Protein AF-A0A6J5V5Q6-F1 (afdb_monomer)

pLDDT: mean 74.63, std 15.84, range [33.72, 95.31]

Solvent-accessible surface area (backbone atoms only — not comparable to full-atom values): 14025 Å² total; per-residue (Å²): 112,72,66,61,57,50,51,58,43,42,53,49,34,50,51,42,29,50,57,41,68,40,70,63,36,76,76,57,73,47,40,68,51,32,48,52,40,23,55,52,34,53,53,49,46,51,46,50,56,52,58,70,71,52,92,85,62,57,67,67,65,49,50,58,49,51,53,54,47,40,55,53,41,50,56,49,41,56,52,51,49,53,51,51,51,54,52,53,50,49,53,52,51,63,72,60,71,69,91,75,80,89,88,51,76,84,39,61,92,64,23,72,64,57,37,39,53,52,50,44,52,53,45,47,51,52,41,52,52,51,51,57,51,54,63,51,29,52,80,65,69,52,61,79,75,68,97,70,74,98,71,88,75,84,77,75,66,72,76,78,74,80,68,75,73,76,56,93,85,64,75,83,76,77,95,48,65,68,60,39,51,55,53,51,52,51,54,54,57,60,70,71,48,90,84,60,100,63,84,88,80,85,85,85,83,77,69,88,88,73,47,60,68,58,51,55,36,53,46,66,68,35,69,74,51,60,68,71,77,112

Radius of gyration: 25.8 Å; Cα contacts (8 Å, |Δi|>4): 145; chains: 1; bounding box: 71×52×56 Å

Structure (mmCIF, N/CA/C/O backbone):
data_AF-A0A6J5V5Q6-F1
#
_entry.id   AF-A0A6J5V5Q6-F1
#
loop_
_atom_site.group_PDB
_atom_site.id
_atom_site.type_symbol
_atom_site.label_atom_id
_atom_site.label_alt_id
_atom_site.label_comp_id
_atom_site.label_asym_id
_atom_site.label_entity_id
_atom_site.label_seq_id
_atom_site.pdbx_PDB_ins_code
_atom_site.Cartn_x
_atom_site.Cartn_y
_atom_site.Cartn_z
_atom_site.occupancy
_atom_site.B_iso_or_equiv
_atom_site.auth_seq_id
_atom_site.auth_comp_id
_atom_site.auth_asym_id
_atom_site.auth_atom_id
_atom_site.pdbx_PDB_model_num
ATOM 1 N N . MET A 1 1 ? 6.807 5.840 -19.115 1.00 37.91 1 MET A N 1
ATOM 2 C CA . MET A 1 1 ? 5.595 6.362 -18.439 1.00 37.91 1 MET A CA 1
ATOM 3 C C . MET A 1 1 ? 4.941 5.310 -17.552 1.00 37.91 1 MET A C 1
ATOM 5 O O . MET A 1 1 ? 4.744 5.624 -16.390 1.00 37.91 1 MET A O 1
ATOM 9 N N . ALA A 1 2 ? 4.711 4.074 -18.021 1.00 44.38 2 ALA A N 1
ATOM 10 C CA . ALA A 1 2 ? 4.188 2.986 -17.175 1.00 44.38 2 ALA A CA 1
ATOM 11 C C . ALA A 1 2 ? 5.023 2.734 -15.897 1.00 44.38 2 ALA A C 1
ATOM 13 O O . ALA A 1 2 ? 4.462 2.596 -14.820 1.00 44.38 2 ALA A O 1
ATOM 14 N N . GLU A 1 3 ? 6.357 2.795 -15.997 1.00 49.28 3 GLU A N 1
ATOM 15 C CA . GLU A 1 3 ? 7.287 2.547 -14.877 1.00 49.28 3 GLU A CA 1
ATOM 16 C C . GLU A 1 3 ? 7.191 3.575 -13.725 1.00 49.28 3 GLU A C 1
ATOM 18 O O . GLU A 1 3 ? 7.461 3.256 -12.569 1.00 49.28 3 GLU A O 1
ATOM 23 N N . VAL A 1 4 ? 6.780 4.816 -14.021 1.00 50.22 4 VAL A N 1
ATOM 24 C CA . VAL A 1 4 ? 6.617 5.875 -13.005 1.00 50.22 4 VAL A CA 1
ATOM 25 C C . VAL A 1 4 ? 5.287 5.716 -12.270 1.00 50.22 4 VAL A C 1
ATOM 27 O O . VAL A 1 4 ? 5.237 5.908 -11.058 1.00 50.22 4 VAL A O 1
ATOM 30 N N . VAL A 1 5 ? 4.227 5.314 -12.982 1.00 56.38 5 VAL A N 1
ATOM 31 C CA . VAL A 1 5 ? 2.905 5.096 -12.375 1.00 56.38 5 VAL A CA 1
ATOM 32 C C . VAL A 1 5 ? 2.919 3.863 -11.470 1.00 56.38 5 VAL A C 1
ATOM 34 O O . VAL A 1 5 ? 2.367 3.898 -10.376 1.00 56.38 5 VAL A O 1
ATOM 37 N N . THR A 1 6 ? 3.641 2.805 -11.849 1.00 69.12 6 THR A N 1
ATOM 38 C CA . THR A 1 6 ? 3.786 1.615 -10.997 1.00 69.12 6 THR A CA 1
ATOM 39 C C . THR A 1 6 ? 4.503 1.908 -9.681 1.00 69.12 6 THR A C 1
ATOM 41 O O . THR A 1 6 ? 4.169 1.291 -8.677 1.00 69.12 6 THR A O 1
ATOM 44 N N . PHE A 1 7 ? 5.455 2.851 -9.653 1.00 74.44 7 PHE A N 1
ATOM 45 C CA . PHE A 1 7 ? 6.217 3.165 -8.439 1.00 74.44 7 PHE A CA 1
ATOM 46 C C . PHE A 1 7 ? 5.366 3.864 -7.369 1.00 74.44 7 PHE A C 1
ATOM 48 O O . PHE A 1 7 ? 5.417 3.477 -6.205 1.00 74.44 7 PHE A O 1
ATOM 55 N N . GLY A 1 8 ? 4.560 4.860 -7.759 1.00 78.62 8 GLY A N 1
ATOM 56 C CA . GLY A 1 8 ? 3.680 5.572 -6.822 1.00 78.62 8 GLY A CA 1
ATOM 57 C C . GLY A 1 8 ? 2.661 4.636 -6.172 1.00 78.62 8 GLY A C 1
ATOM 58 O O . GLY A 1 8 ? 2.562 4.575 -4.948 1.00 78.62 8 GLY A O 1
ATOM 59 N N . VAL A 1 9 ? 1.990 3.823 -6.992 1.00 83.31 9 VAL A N 1
ATOM 60 C CA . VAL A 1 9 ? 1.027 2.823 -6.511 1.00 83.31 9 VAL A CA 1
ATOM 61 C C . VAL A 1 9 ? 1.710 1.763 -5.647 1.00 83.31 9 VAL A C 1
ATOM 63 O O . VAL A 1 9 ? 1.164 1.372 -4.619 1.00 83.31 9 VAL A O 1
ATOM 66 N N . GLN A 1 10 ? 2.925 1.331 -6.002 1.00 84.62 10 GLN A N 1
ATOM 67 C CA . GLN A 1 10 ? 3.686 0.375 -5.198 1.00 84.62 10 GLN A CA 1
ATOM 68 C C . GLN A 1 10 ? 3.972 0.905 -3.784 1.00 84.62 10 GLN A C 1
ATOM 70 O O . GLN A 1 10 ? 3.832 0.155 -2.820 1.00 84.62 10 GLN A O 1
ATOM 75 N N . GLU A 1 11 ? 4.359 2.174 -3.635 1.00 86.06 11 GLU A N 1
ATOM 76 C CA . GLU A 1 11 ? 4.623 2.760 -2.314 1.00 86.06 11 GLU A CA 1
ATOM 77 C C . GLU A 1 11 ? 3.350 2.897 -1.468 1.00 86.06 11 GLU A C 1
ATOM 79 O O . GLU A 1 11 ? 3.372 2.570 -0.281 1.00 86.06 11 GLU A O 1
ATOM 84 N N . ILE A 1 12 ? 2.219 3.283 -2.071 1.00 86.62 12 ILE A N 1
ATOM 85 C CA . ILE A 1 12 ? 0.930 3.337 -1.359 1.00 86.62 12 ILE A CA 1
ATOM 86 C C . ILE A 1 12 ? 0.513 1.929 -0.916 1.00 86.62 12 ILE A C 1
ATOM 88 O O . ILE A 1 12 ? 0.191 1.720 0.251 1.00 86.62 12 ILE A O 1
ATOM 92 N N . VAL A 1 13 ? 0.593 0.933 -1.803 1.00 87.50 13 VAL A N 1
ATOM 93 C CA . VAL A 1 13 ? 0.268 -0.469 -1.485 1.00 87.50 13 VAL A CA 1
ATOM 94 C C . VAL A 1 13 ? 1.125 -0.992 -0.328 1.00 87.50 13 VAL A C 1
ATOM 96 O O . VAL A 1 13 ? 0.589 -1.613 0.591 1.00 87.50 13 VAL A O 1
ATOM 99 N N . LYS A 1 14 ? 2.433 -0.701 -0.318 1.00 87.88 14 LYS A N 1
ATOM 100 C CA . LYS A 1 14 ? 3.322 -1.051 0.803 1.00 87.88 14 LYS A CA 1
ATOM 101 C C . LYS A 1 14 ? 2.908 -0.369 2.101 1.00 87.88 14 LYS A C 1
ATOM 103 O O . LYS A 1 14 ? 2.825 -1.043 3.128 1.00 87.88 14 LYS A O 1
ATOM 108 N N . LYS A 1 15 ? 2.638 0.942 2.062 1.00 89.00 15 LYS A N 1
ATOM 109 C CA . LYS A 1 15 ? 2.195 1.721 3.228 1.00 89.00 15 LYS A CA 1
ATOM 110 C C . LYS A 1 15 ? 0.926 1.109 3.824 1.00 89.00 15 LYS A C 1
ATOM 112 O O . LYS A 1 15 ? 0.905 0.773 5.008 1.00 89.00 15 LYS A O 1
ATOM 117 N N . VAL A 1 16 ? -0.090 0.865 3.001 1.00 85.31 16 VAL A N 1
ATOM 118 C CA . VAL A 1 16 ? -1.361 0.262 3.431 1.00 85.31 16 VAL A CA 1
ATOM 119 C C . VAL A 1 16 ? -1.136 -1.150 3.986 1.00 85.31 16 VAL A C 1
ATOM 121 O O . VAL A 1 16 ? -1.661 -1.486 5.047 1.00 85.31 16 VAL A O 1
ATOM 124 N N . ALA A 1 17 ? -0.302 -1.969 3.338 1.00 85.75 17 ALA A N 1
ATOM 125 C CA . ALA A 1 17 ? 0.034 -3.306 3.830 1.00 85.75 17 ALA A CA 1
ATOM 126 C C . ALA A 1 17 ? 0.757 -3.274 5.191 1.00 85.75 17 ALA A C 1
ATOM 128 O O . ALA A 1 17 ? 0.516 -4.145 6.032 1.00 85.75 17 ALA A O 1
ATOM 129 N N . SER A 1 18 ? 1.620 -2.278 5.429 1.00 85.06 18 SER A N 1
ATOM 130 C CA . SER A 1 18 ? 2.253 -2.075 6.737 1.00 85.06 18 SER A CA 1
ATOM 131 C C . SER A 1 18 ? 1.263 -1.600 7.798 1.00 85.06 18 SER A C 1
ATOM 133 O O . SER A 1 18 ? 1.242 -2.169 8.886 1.00 85.06 18 SER A O 1
ATOM 135 N N . LEU A 1 19 ? 0.373 -0.658 7.480 1.00 80.50 19 LEU A N 1
ATOM 136 C CA . LEU A 1 19 ? -0.642 -0.169 8.419 1.00 80.50 19 LEU A CA 1
ATOM 137 C C . LEU A 1 19 ? -1.632 -1.274 8.808 1.00 80.50 19 LEU A C 1
ATOM 139 O O . LEU A 1 19 ? -2.000 -1.412 9.974 1.00 80.50 19 LEU A O 1
ATOM 143 N N . ALA A 1 20 ? -1.990 -2.146 7.861 1.00 76.12 20 ALA A N 1
ATOM 144 C CA . ALA A 1 20 ? -2.806 -3.326 8.136 1.00 76.12 20 ALA A CA 1
ATOM 145 C C . ALA A 1 20 ? -2.129 -4.334 9.092 1.00 76.12 20 ALA A C 1
ATOM 147 O O . ALA A 1 20 ? -2.803 -5.212 9.632 1.00 76.12 20 ALA A O 1
ATOM 148 N N . SER A 1 21 ? -0.812 -4.220 9.314 1.00 67.50 21 SER A N 1
ATOM 149 C CA . SER A 1 21 ? -0.044 -5.063 10.239 1.00 67.50 21 SER A CA 1
ATOM 150 C C . SER A 1 21 ? 0.138 -4.504 11.649 1.00 67.50 21 SER A C 1
ATOM 152 O O . SER A 1 21 ? 0.569 -5.246 12.532 1.00 67.50 21 SER A O 1
ATOM 154 N N . GLU A 1 22 ? -0.175 -3.227 11.866 1.00 67.25 22 GLU A N 1
ATOM 155 C CA . GLU A 1 22 ? 0.016 -2.549 13.150 1.00 67.25 22 GLU A CA 1
ATOM 156 C C . GLU A 1 22 ? -1.060 -2.921 14.194 1.00 67.25 22 GLU A C 1
ATOM 158 O O . GLU A 1 22 ? -1.984 -3.706 13.950 1.00 67.25 22 GLU A O 1
ATOM 163 N N . GLU A 1 23 ? -0.954 -2.328 15.391 1.00 58.59 23 GLU A N 1
ATOM 164 C CA . GLU A 1 23 ? -1.823 -2.543 16.562 1.00 58.59 23 GLU A CA 1
ATOM 165 C C . GLU A 1 23 ? -3.335 -2.407 16.281 1.00 58.59 23 GLU A C 1
ATOM 167 O O . GLU A 1 23 ? -4.155 -2.889 17.070 1.00 58.59 23 GLU A O 1
ATOM 172 N N . ILE A 1 24 ? -3.724 -1.819 15.142 1.00 64.62 24 ILE A N 1
ATOM 173 C CA . ILE A 1 24 ? -5.114 -1.706 14.676 1.00 64.62 24 ILE A CA 1
ATOM 174 C C . ILE A 1 24 ? -5.812 -3.078 14.688 1.00 64.62 24 ILE A C 1
ATOM 176 O O . ILE A 1 24 ? -6.942 -3.196 15.169 1.00 64.62 24 ILE A O 1
ATOM 180 N N . SER A 1 25 ? -5.126 -4.136 14.248 1.00 62.19 25 SER A N 1
ATOM 181 C CA . SER A 1 25 ? -5.668 -5.501 14.237 1.00 62.19 25 SER A CA 1
ATOM 182 C C . SER A 1 25 ? -6.084 -5.985 15.634 1.00 62.19 25 SER A C 1
ATOM 184 O O . SER A 1 25 ? -7.184 -6.514 15.823 1.00 62.19 25 SER A O 1
ATOM 186 N N . LEU A 1 26 ? -5.225 -5.755 16.630 1.00 62.47 26 LEU A N 1
ATOM 187 C CA . LEU A 1 26 ? -5.421 -6.232 18.001 1.00 62.47 26 LEU A CA 1
ATOM 188 C C . LEU A 1 26 ? -6.507 -5.440 18.730 1.00 62.47 26 LEU A C 1
ATOM 190 O O . LEU A 1 26 ? -7.284 -5.996 19.506 1.00 62.47 26 LEU A O 1
ATOM 194 N N . VAL A 1 27 ? -6.587 -4.135 18.469 1.00 65.62 27 VAL A N 1
ATOM 195 C CA . VAL A 1 27 ? -7.514 -3.252 19.178 1.00 65.62 27 VAL A CA 1
ATOM 196 C C . VAL A 1 27 ? -8.950 -3.453 18.702 1.00 65.62 27 VAL A C 1
ATOM 198 O O . VAL A 1 27 ? -9.872 -3.342 19.517 1.00 65.62 27 VAL A O 1
ATOM 201 N N . TRP A 1 28 ? -9.174 -3.767 17.421 1.00 71.50 28 TRP A N 1
ATOM 202 C CA . TRP A 1 28 ? -10.491 -3.611 16.794 1.00 71.50 28 TRP A CA 1
ATOM 203 C C . TRP A 1 28 ? -11.242 -4.911 16.446 1.00 71.50 28 TRP A C 1
ATOM 205 O O . TRP A 1 28 ? -12.470 -4.867 16.339 1.00 71.50 28 TRP A O 1
ATOM 215 N N . GLY A 1 29 ? -10.586 -6.076 16.456 1.00 75.50 29 GLY A N 1
ATOM 216 C CA . GLY A 1 29 ? -11.263 -7.387 16.445 1.00 75.50 29 GLY A CA 1
ATOM 217 C C . GLY A 1 29 ? -11.729 -7.895 15.073 1.00 75.50 29 GLY A C 1
ATOM 218 O O . GLY A 1 29 ? -12.451 -8.883 15.017 1.00 75.50 29 GLY A O 1
ATOM 219 N N . PHE A 1 30 ? -11.298 -7.253 13.987 1.00 79.25 30 PHE A N 1
ATOM 220 C CA . PHE A 1 30 ? -11.455 -7.701 12.591 1.00 79.25 30 PHE A CA 1
ATOM 221 C C . PHE A 1 30 ? -10.090 -8.091 11.989 1.00 79.25 30 PHE A C 1
ATOM 223 O O . PHE A 1 30 ? -9.718 -7.747 10.868 1.00 79.25 30 PHE A O 1
ATOM 230 N N . GLN A 1 31 ? -9.282 -8.787 12.795 1.00 82.50 31 GLN A N 1
ATOM 231 C CA . GLN A 1 31 ? -7.927 -9.207 12.427 1.00 82.50 31 GLN A CA 1
ATOM 232 C C . GLN A 1 31 ? -7.910 -10.081 11.166 1.00 82.50 31 GLN A C 1
ATOM 234 O O . GLN A 1 31 ? -6.971 -9.995 10.375 1.00 82.50 31 GLN A O 1
ATOM 239 N N . GLY A 1 32 ? -8.939 -10.911 10.964 1.00 84.00 32 GLY A N 1
ATOM 240 C CA . GLY A 1 32 ? -9.047 -11.763 9.780 1.00 84.00 32 GLY A CA 1
ATOM 241 C C . GLY A 1 32 ? -9.131 -10.942 8.495 1.00 84.00 32 GLY A C 1
ATOM 242 O O . GLY A 1 32 ? -8.423 -11.221 7.531 1.00 84.00 32 GLY A O 1
ATOM 243 N N . GLU A 1 33 ? -9.948 -9.892 8.497 1.00 87.19 33 GLU A N 1
ATOM 244 C CA . GLU A 1 33 ? -10.151 -8.987 7.368 1.00 87.19 33 GLU A CA 1
ATOM 245 C C . GLU A 1 33 ? -8.889 -8.166 7.072 1.00 87.19 33 GLU A C 1
ATOM 247 O O . GLU A 1 33 ? -8.508 -8.036 5.909 1.00 87.19 33 GLU A O 1
ATOM 252 N N . LEU A 1 34 ? -8.194 -7.674 8.104 1.00 86.50 34 LEU A N 1
ATOM 253 C CA . LEU A 1 34 ? -6.921 -6.958 7.934 1.00 86.50 34 LEU A CA 1
ATOM 254 C C . LEU A 1 34 ? -5.790 -7.863 7.442 1.00 86.50 34 LEU A C 1
ATOM 256 O O . LEU A 1 34 ? -4.987 -7.450 6.608 1.00 86.50 34 LEU A O 1
ATOM 260 N N . THR A 1 35 ? -5.744 -9.110 7.913 1.00 87.69 35 THR A N 1
ATOM 261 C CA . THR A 1 35 ? -4.751 -10.091 7.449 1.00 87.69 35 THR A CA 1
ATOM 262 C C . THR A 1 35 ? -4.968 -10.404 5.971 1.00 87.69 35 THR A C 1
ATOM 264 O O . THR A 1 35 ? -4.021 -10.340 5.191 1.00 87.69 35 THR A O 1
ATOM 267 N N . LYS A 1 36 ? -6.222 -10.637 5.557 1.00 89.56 36 LYS A N 1
ATOM 268 C CA . LYS A 1 36 ? -6.579 -10.826 4.140 1.00 89.56 36 LYS A CA 1
ATOM 269 C C . LYS A 1 36 ? -6.205 -9.621 3.280 1.00 89.56 36 LYS A C 1
ATOM 271 O O . LYS A 1 36 ? -5.678 -9.808 2.182 1.00 89.56 36 LYS A O 1
ATOM 276 N N . LEU A 1 37 ? -6.440 -8.408 3.787 1.00 90.06 37 LEU A N 1
ATOM 277 C CA . LEU A 1 37 ? -6.085 -7.171 3.092 1.00 90.06 37 LEU A CA 1
ATOM 278 C C . LEU A 1 37 ? -4.579 -7.097 2.878 1.00 90.06 37 LEU A C 1
ATOM 280 O O . LEU A 1 37 ? -4.120 -6.911 1.753 1.00 90.06 37 LEU A O 1
ATOM 284 N N . ARG A 1 38 ? -3.807 -7.322 3.943 1.00 88.62 38 ARG A N 1
ATOM 285 C CA . ARG A 1 38 ? -2.347 -7.337 3.889 1.00 88.62 38 ARG A CA 1
ATOM 286 C C . ARG A 1 38 ? -1.820 -8.366 2.893 1.00 88.62 38 ARG A C 1
ATOM 288 O O . ARG A 1 38 ? -1.004 -8.019 2.046 1.00 88.62 38 ARG A O 1
ATOM 295 N N . GLU A 1 39 ? -2.259 -9.617 2.995 1.00 88.62 39 GLU A N 1
ATOM 296 C CA . GLU A 1 39 ? -1.807 -10.697 2.108 1.00 88.62 39 GLU A CA 1
ATOM 297 C C . GLU A 1 39 ? -2.124 -10.389 0.644 1.00 88.62 39 GLU A C 1
ATOM 299 O O . GLU A 1 39 ? -1.276 -10.567 -0.232 1.00 88.62 39 GLU A O 1
ATOM 304 N N . SER A 1 40 ? -3.321 -9.862 0.386 1.00 88.38 40 SER A N 1
ATOM 305 C CA . SER A 1 40 ? -3.743 -9.475 -0.957 1.00 88.38 40 SER A CA 1
ATOM 306 C C . SER A 1 40 ? -2.916 -8.309 -1.497 1.00 88.38 40 SER A C 1
ATOM 308 O O . SER A 1 40 ? -2.511 -8.352 -2.652 1.00 88.38 40 SER A O 1
ATOM 310 N N . LEU A 1 41 ? -2.609 -7.297 -0.681 1.00 89.38 41 LEU A N 1
ATOM 311 C CA . LEU A 1 41 ? -1.777 -6.159 -1.085 1.00 89.38 41 LEU A CA 1
ATOM 312 C C . LEU A 1 41 ? -0.323 -6.567 -1.350 1.00 89.38 41 LEU A C 1
ATOM 314 O O . LEU A 1 41 ? 0.256 -6.113 -2.333 1.00 89.38 41 LEU A O 1
ATOM 318 N N . LEU A 1 42 ? 0.251 -7.460 -0.537 1.00 86.56 42 LEU A N 1
ATOM 319 C CA . LEU A 1 42 ? 1.594 -8.010 -0.769 1.00 86.56 42 LEU A CA 1
ATOM 320 C C . LEU A 1 42 ? 1.665 -8.799 -2.079 1.00 86.56 42 LEU A C 1
ATOM 322 O O . LEU A 1 42 ? 2.618 -8.664 -2.846 1.00 86.56 42 LEU A O 1
ATOM 326 N N . LEU A 1 43 ? 0.634 -9.598 -2.358 1.00 85.75 43 LEU A N 1
ATOM 327 C CA . LEU A 1 43 ? 0.500 -10.299 -3.629 1.00 85.75 43 LEU A CA 1
ATOM 328 C C . LEU A 1 43 ? 0.475 -9.311 -4.805 1.00 85.75 43 LEU A C 1
ATOM 330 O O . LEU A 1 43 ? 1.172 -9.499 -5.802 1.00 85.75 43 LEU A O 1
ATOM 334 N N . THR A 1 44 ? -0.305 -8.244 -4.680 1.00 85.81 44 THR A N 1
ATOM 335 C CA . THR A 1 44 ? -0.422 -7.219 -5.713 1.00 85.81 44 THR A CA 1
ATOM 336 C C . THR A 1 44 ? 0.874 -6.417 -5.891 1.00 85.81 44 THR A C 1
ATOM 338 O O . THR A 1 44 ? 1.236 -6.080 -7.019 1.00 85.81 44 THR A O 1
ATOM 341 N N . GLU A 1 45 ? 1.624 -6.158 -4.815 1.00 85.06 45 GLU A N 1
ATOM 342 C CA . GLU A 1 45 ? 2.953 -5.538 -4.885 1.00 85.06 45 GLU A CA 1
ATOM 343 C C . GLU A 1 45 ? 3.928 -6.392 -5.711 1.00 85.06 45 GLU A C 1
ATOM 345 O O . GLU A 1 45 ? 4.658 -5.867 -6.557 1.00 85.06 45 GLU A O 1
ATOM 350 N N . ALA A 1 46 ? 3.915 -7.714 -5.510 1.00 82.19 46 ALA A N 1
ATOM 351 C CA . ALA A 1 46 ? 4.720 -8.638 -6.304 1.00 82.19 46 ALA A CA 1
ATOM 352 C C . ALA A 1 46 ? 4.318 -8.597 -7.790 1.00 82.19 46 ALA A C 1
ATOM 354 O O . ALA A 1 46 ? 5.182 -8.467 -8.656 1.00 82.19 46 ALA A O 1
ATOM 355 N N . MET A 1 47 ? 3.012 -8.588 -8.087 1.00 80.94 47 MET A N 1
ATOM 356 C CA . MET A 1 47 ? 2.506 -8.450 -9.461 1.00 80.94 47 MET A CA 1
ATOM 357 C C . MET A 1 47 ? 2.947 -7.138 -10.127 1.00 80.94 47 MET A C 1
ATOM 359 O O . MET A 1 47 ? 3.314 -7.145 -11.301 1.00 80.94 47 MET A O 1
ATOM 363 N N . LEU A 1 48 ? 2.936 -6.014 -9.399 1.00 80.94 48 LEU A N 1
ATOM 364 C CA . LEU A 1 48 ? 3.428 -4.723 -9.899 1.00 80.94 48 LEU A CA 1
ATOM 365 C C . LEU A 1 48 ? 4.921 -4.776 -10.241 1.00 80.94 48 LEU A C 1
ATOM 367 O O . LEU A 1 48 ? 5.342 -4.237 -11.267 1.00 80.94 48 LEU A O 1
ATOM 371 N N . ARG A 1 49 ? 5.722 -5.434 -9.395 1.00 76.81 49 ARG A N 1
ATOM 372 C CA . ARG A 1 49 ? 7.165 -5.587 -9.612 1.00 76.81 49 ARG A CA 1
ATOM 373 C C . ARG A 1 49 ? 7.454 -6.406 -10.871 1.00 76.81 49 ARG A C 1
ATOM 375 O O . ARG A 1 49 ? 8.282 -5.986 -11.679 1.00 76.81 49 ARG A O 1
ATOM 382 N N . ASP A 1 50 ? 6.734 -7.506 -11.067 1.00 73.50 50 ASP A N 1
ATOM 383 C CA . ASP A 1 50 ? 6.861 -8.358 -12.255 1.00 73.50 50 ASP A CA 1
ATOM 384 C C . ASP A 1 50 ? 6.393 -7.630 -13.529 1.00 73.50 50 ASP A C 1
ATOM 386 O O . ASP A 1 50 ? 7.032 -7.719 -14.583 1.00 73.50 50 ASP A O 1
ATOM 390 N N . ALA A 1 51 ? 5.315 -6.842 -13.430 1.00 71.94 51 ALA A N 1
ATOM 391 C CA . ALA A 1 51 ? 4.795 -6.027 -14.528 1.00 71.94 51 ALA A CA 1
ATOM 392 C C . ALA A 1 51 ? 5.808 -4.987 -15.023 1.00 71.94 51 ALA A C 1
ATOM 394 O O . ALA A 1 51 ? 5.952 -4.795 -16.230 1.00 71.94 51 ALA A O 1
ATOM 395 N N . GLY A 1 52 ? 6.521 -4.328 -14.103 1.00 65.06 52 GLY A N 1
ATOM 396 C CA . GLY A 1 52 ? 7.531 -3.320 -14.433 1.00 65.06 52 GLY A CA 1
ATOM 397 C C . GLY A 1 52 ? 8.776 -3.886 -15.128 1.00 65.06 52 GLY A C 1
ATOM 398 O O . GLY A 1 52 ? 9.501 -3.137 -15.778 1.00 65.06 52 GLY A O 1
ATOM 399 N N . GLN A 1 53 ? 9.025 -5.195 -15.019 1.00 62.00 53 GLN A N 1
ATOM 400 C CA . GLN A 1 53 ? 10.207 -5.864 -15.582 1.00 62.00 53 GLN A CA 1
ATOM 401 C C . GLN A 1 53 ? 9.936 -6.593 -16.909 1.00 62.00 53 GLN A C 1
ATOM 403 O O . GLN A 1 53 ? 10.876 -6.923 -17.638 1.00 62.00 53 GLN A O 1
ATOM 408 N N . SER A 1 54 ? 8.671 -6.853 -17.245 1.00 57.50 54 SER A N 1
ATOM 409 C CA . SER A 1 54 ? 8.305 -7.630 -18.431 1.00 57.50 54 SER A CA 1
ATOM 410 C C . SER A 1 54 ? 8.205 -6.776 -19.701 1.00 57.50 54 SER A C 1
ATOM 412 O O . SER A 1 54 ? 7.563 -5.729 -19.732 1.00 57.50 54 SER A O 1
ATOM 414 N N . LYS A 1 55 ? 8.809 -7.265 -20.795 1.00 54.22 55 LYS A N 1
ATOM 415 C CA . LYS A 1 55 ? 8.742 -6.656 -22.140 1.00 54.22 55 LYS A CA 1
ATOM 416 C C . LYS A 1 55 ? 7.506 -7.084 -22.952 1.00 54.22 55 LYS A C 1
ATOM 418 O O . LYS A 1 55 ? 7.301 -6.561 -24.042 1.00 54.22 55 LYS A O 1
ATOM 423 N N . GLU A 1 56 ? 6.706 -8.028 -22.446 1.00 51.16 56 GLU A N 1
ATOM 424 C CA . GLU A 1 56 ? 5.584 -8.678 -23.159 1.00 51.16 56 GLU A CA 1
ATOM 425 C C . GLU A 1 56 ? 4.189 -8.185 -22.733 1.00 51.16 56 GLU A C 1
ATOM 427 O O . GLU A 1 56 ? 3.161 -8.710 -23.162 1.00 51.16 56 GLU A O 1
ATOM 432 N N . VAL A 1 57 ? 4.122 -7.164 -21.884 1.00 58.00 57 VAL A N 1
ATOM 433 C CA . VAL A 1 57 ? 2.871 -6.710 -21.275 1.00 58.00 57 VAL A CA 1
ATOM 434 C C . VAL A 1 57 ? 2.126 -5.730 -22.185 1.00 58.00 57 VAL A C 1
ATOM 436 O O . VAL A 1 57 ? 2.709 -4.791 -22.722 1.00 58.00 57 VAL A O 1
ATOM 439 N N . ARG A 1 58 ? 0.802 -5.909 -22.320 1.00 63.31 58 ARG A N 1
ATOM 440 C CA . ARG A 1 58 ? -0.087 -4.941 -22.986 1.00 63.31 58 ARG A CA 1
ATOM 441 C C . ARG A 1 58 ? -0.138 -3.639 -22.168 1.00 63.31 58 ARG A C 1
ATOM 443 O O . ARG A 1 58 ? -0.769 -3.639 -21.107 1.00 63.31 58 ARG A O 1
ATOM 450 N N . PRO A 1 59 ? 0.457 -2.529 -22.642 1.00 70.56 59 PRO A N 1
ATOM 451 C CA . PRO A 1 59 ? 0.680 -1.344 -21.812 1.00 70.56 59 PRO A CA 1
ATOM 452 C C . PRO A 1 59 ? -0.628 -0.686 -21.354 1.00 70.56 59 PRO A C 1
ATOM 454 O O . PRO A 1 59 ? -0.733 -0.248 -20.214 1.00 70.56 59 PRO A O 1
ATOM 457 N N . GLU A 1 60 ? -1.656 -0.677 -22.203 1.00 78.00 60 GLU A N 1
ATOM 458 C CA . GLU A 1 60 ? -2.949 -0.047 -21.901 1.00 78.00 60 GLU A CA 1
ATOM 459 C C . GLU A 1 60 ? -3.768 -0.834 -20.868 1.00 78.00 60 GLU A C 1
ATOM 461 O O . GLU A 1 60 ? -4.331 -0.256 -19.940 1.00 78.00 60 GLU A O 1
ATOM 466 N N . ALA A 1 61 ? -3.808 -2.164 -20.989 1.00 79.69 61 ALA A N 1
ATOM 467 C CA . ALA A 1 61 ? -4.554 -3.020 -20.068 1.00 79.69 61 ALA A CA 1
ATOM 468 C C . ALA A 1 61 ? -3.949 -2.995 -18.657 1.00 79.69 61 ALA A C 1
ATOM 470 O O . ALA A 1 61 ? -4.685 -2.970 -17.669 1.00 79.69 61 ALA A O 1
ATOM 471 N N . VAL A 1 62 ? -2.616 -2.947 -18.569 1.00 79.88 62 VAL A N 1
ATOM 472 C CA . VAL A 1 62 ? -1.918 -2.803 -17.290 1.00 79.88 62 VAL A CA 1
ATOM 473 C C . VAL A 1 62 ? -2.075 -1.409 -16.718 1.00 79.88 62 VAL A C 1
ATOM 475 O O . VAL A 1 62 ? -2.337 -1.305 -15.528 1.00 79.88 62 VAL A O 1
ATOM 478 N N . GLN A 1 63 ? -2.048 -0.352 -17.529 1.00 82.12 63 GLN A N 1
ATOM 479 C CA . GLN A 1 63 ? -2.334 0.993 -17.030 1.00 82.12 63 GLN A CA 1
ATOM 480 C C . GLN A 1 63 ? -3.728 1.079 -16.385 1.00 82.12 63 GLN A C 1
ATOM 482 O O . GLN A 1 63 ? -3.866 1.599 -15.283 1.00 82.12 63 GLN A O 1
ATOM 487 N N . ILE A 1 64 ? -4.759 0.514 -17.024 1.00 86.19 64 ILE A N 1
ATOM 488 C CA . ILE A 1 64 ? -6.122 0.476 -16.463 1.00 86.19 64 ILE A CA 1
ATOM 489 C C . ILE A 1 64 ? -6.165 -0.326 -15.158 1.00 86.19 64 ILE A C 1
ATOM 491 O O . ILE A 1 64 ? -6.894 0.030 -14.233 1.00 86.19 64 ILE A O 1
ATOM 495 N N . TRP A 1 65 ? -5.420 -1.428 -15.089 1.00 88.62 65 TRP A N 1
ATOM 496 C CA . TRP A 1 65 ? -5.355 -2.258 -13.892 1.00 88.62 65 TRP A CA 1
ATOM 497 C C . TRP A 1 65 ? -4.647 -1.540 -12.736 1.00 88.62 65 TRP A C 1
ATOM 499 O O . TRP A 1 65 ? -5.171 -1.537 -11.626 1.00 88.62 65 TRP A O 1
ATOM 509 N N . VAL A 1 66 ? -3.521 -0.873 -13.010 1.00 87.50 66 VAL A N 1
ATOM 510 C CA . VAL A 1 66 ? -2.755 -0.091 -12.027 1.00 87.50 66 VAL A CA 1
ATOM 511 C C . VAL A 1 66 ? -3.575 1.089 -11.509 1.00 87.50 66 VAL A C 1
ATOM 513 O O . VAL A 1 66 ? -3.622 1.286 -10.303 1.00 87.50 66 VAL A O 1
ATOM 516 N N . ASN A 1 67 ? -4.294 1.810 -12.374 1.00 89.06 67 ASN A N 1
ATOM 517 C CA . ASN A 1 67 ? -5.161 2.909 -11.933 1.00 89.06 67 ASN A CA 1
ATOM 518 C C . ASN A 1 67 ? -6.278 2.410 -10.996 1.00 89.06 67 ASN A C 1
ATOM 520 O O . ASN A 1 67 ? -6.560 3.020 -9.976 1.00 89.06 67 ASN A O 1
ATOM 524 N N . LYS A 1 68 ? -6.891 1.256 -11.295 1.00 91.81 68 LYS A N 1
ATOM 525 C CA . LYS A 1 68 ? -7.901 0.663 -10.397 1.00 91.81 68 LYS A CA 1
ATOM 526 C C . LYS A 1 68 ? -7.310 0.200 -9.074 1.00 91.81 68 LYS A C 1
ATOM 528 O O . LYS A 1 68 ? -8.004 0.204 -8.064 1.00 91.81 68 LYS A O 1
ATOM 533 N N . LEU A 1 69 ? -6.064 -0.261 -9.091 1.00 92.75 69 LEU A N 1
ATOM 534 C CA . LEU A 1 69 ? -5.356 -0.602 -7.869 1.00 92.75 69 LEU A CA 1
ATOM 535 C C . LEU A 1 69 ? -5.086 0.646 -7.027 1.00 92.75 69 LEU A C 1
ATOM 537 O O . LEU A 1 69 ? -5.258 0.589 -5.817 1.00 92.75 69 LEU A O 1
ATOM 541 N N . GLU A 1 70 ? -4.683 1.746 -7.661 1.00 90.44 70 GLU A N 1
ATOM 542 C CA . GLU A 1 70 ? -4.474 3.042 -7.012 1.00 90.44 70 GLU A CA 1
ATOM 543 C C . GLU A 1 70 ? -5.743 3.508 -6.290 1.00 90.44 70 GLU A C 1
ATOM 545 O O . GLU A 1 70 ? -5.681 3.814 -5.101 1.00 90.44 70 GLU A O 1
ATOM 550 N N . ASP A 1 71 ? -6.900 3.439 -6.957 1.00 94.00 71 ASP A N 1
ATOM 551 C CA . ASP A 1 71 ? -8.199 3.776 -6.359 1.00 94.00 71 ASP A CA 1
ATOM 552 C C . ASP A 1 71 ? -8.486 2.936 -5.097 1.00 94.00 71 ASP A C 1
ATOM 554 O O . ASP A 1 71 ? -8.843 3.473 -4.048 1.00 94.00 71 ASP A O 1
ATOM 558 N N . ILE A 1 72 ? -8.287 1.612 -5.172 1.00 94.62 72 ILE A N 1
ATOM 559 C CA . ILE A 1 72 ? -8.506 0.692 -4.039 1.00 94.62 72 ILE A CA 1
ATOM 560 C C . ILE A 1 72 ? -7.509 0.962 -2.905 1.00 94.62 72 ILE A C 1
ATOM 562 O O . ILE A 1 72 ? -7.867 0.888 -1.730 1.00 94.62 72 ILE A O 1
ATOM 566 N N . ALA A 1 73 ? -6.251 1.247 -3.241 1.00 92.12 73 ALA A N 1
ATOM 567 C CA . ALA A 1 73 ? -5.208 1.515 -2.262 1.00 92.12 73 ALA A CA 1
ATOM 568 C C . ALA A 1 73 ? -5.475 2.828 -1.511 1.00 92.12 73 ALA A C 1
ATOM 570 O O . ALA A 1 73 ? -5.301 2.864 -0.296 1.00 92.12 73 ALA A O 1
ATOM 571 N N . HIS A 1 74 ? -5.962 3.865 -2.198 1.00 92.94 74 HIS A N 1
ATOM 572 C CA . HIS A 1 74 ? -6.402 5.105 -1.558 1.00 92.94 74 HIS A CA 1
ATOM 573 C C . HIS A 1 74 ? -7.610 4.897 -0.644 1.00 92.94 74 HIS A C 1
ATOM 575 O O . HIS A 1 74 ? -7.588 5.364 0.491 1.00 92.94 74 HIS A O 1
ATOM 581 N N . GLU A 1 75 ? -8.623 4.141 -1.079 1.00 94.81 75 GLU A N 1
ATOM 582 C CA . GLU A 1 75 ? -9.766 3.813 -0.215 1.00 94.81 75 GLU A CA 1
ATOM 583 C C . GLU A 1 75 ? -9.319 3.058 1.049 1.00 94.81 75 GLU A C 1
ATOM 585 O O . GLU A 1 75 ? -9.816 3.310 2.148 1.00 94.81 75 GLU A O 1
ATOM 590 N N . ALA A 1 76 ? -8.349 2.152 0.915 1.00 93.00 76 ALA A N 1
ATOM 591 C CA . ALA A 1 76 ? -7.778 1.445 2.051 1.00 93.00 76 ALA A CA 1
ATOM 592 C C . ALA A 1 76 ? -6.977 2.365 2.985 1.00 93.00 76 ALA A C 1
ATOM 594 O O . ALA A 1 76 ? -7.115 2.235 4.202 1.00 93.00 76 ALA A O 1
ATOM 595 N N . ASP A 1 77 ? -6.186 3.295 2.443 1.00 90.31 77 ASP A N 1
ATOM 596 C CA . ASP A 1 77 ? -5.446 4.300 3.218 1.00 90.31 77 ASP A CA 1
ATOM 597 C C . ASP A 1 77 ? -6.411 5.165 4.045 1.00 90.31 77 ASP A C 1
ATOM 599 O O . ASP A 1 77 ? -6.265 5.249 5.262 1.00 90.31 77 ASP A O 1
ATOM 603 N N . ASP A 1 78 ? -7.483 5.672 3.424 1.00 92.19 78 ASP A N 1
ATOM 604 C CA . ASP A 1 78 ? -8.520 6.471 4.092 1.00 92.19 78 ASP A CA 1
ATOM 605 C C . ASP A 1 78 ? -9.193 5.709 5.252 1.00 92.19 78 ASP A C 1
ATOM 607 O O . ASP A 1 78 ? -9.471 6.265 6.320 1.00 92.19 78 ASP A O 1
ATOM 611 N N . VAL A 1 79 ? -9.477 4.414 5.063 1.00 91.69 79 VAL A N 1
ATOM 612 C CA . VAL A 1 79 ? -10.105 3.571 6.095 1.00 91.69 79 VAL A CA 1
ATOM 613 C C . VAL A 1 79 ? -9.149 3.268 7.247 1.00 91.69 79 VAL A C 1
ATOM 615 O O . VAL A 1 79 ? -9.573 3.252 8.409 1.00 91.69 79 VAL A O 1
ATOM 618 N N . LEU A 1 80 ? -7.870 3.030 6.953 1.00 89.00 80 LEU A N 1
ATOM 619 C CA . LEU A 1 80 ? -6.850 2.807 7.976 1.00 89.00 80 LEU A CA 1
ATOM 620 C C . LEU A 1 80 ? -6.557 4.095 8.756 1.00 89.00 80 LEU A C 1
ATOM 622 O O . LEU A 1 80 ? -6.431 4.031 9.981 1.00 89.00 80 LEU A O 1
ATOM 626 N N . ASP A 1 81 ? -6.577 5.254 8.100 1.00 89.19 81 ASP A N 1
ATOM 627 C CA . ASP A 1 81 ? -6.482 6.564 8.748 1.00 89.19 81 ASP A CA 1
ATOM 628 C C . ASP A 1 81 ? -7.688 6.835 9.667 1.00 89.19 81 ASP A C 1
ATOM 630 O O . ASP A 1 81 ? -7.505 7.292 10.799 1.00 89.19 81 ASP A O 1
ATOM 634 N N . GLU A 1 82 ? -8.919 6.481 9.262 1.00 89.50 82 GLU A N 1
ATOM 635 C CA . GLU A 1 82 ? -10.111 6.567 10.133 1.00 89.50 82 GLU A CA 1
ATOM 636 C C . GLU A 1 82 ? -9.943 5.685 11.389 1.00 89.50 82 GLU A C 1
ATOM 638 O O . GLU A 1 82 ? -10.277 6.102 12.505 1.00 89.50 82 GLU A O 1
ATO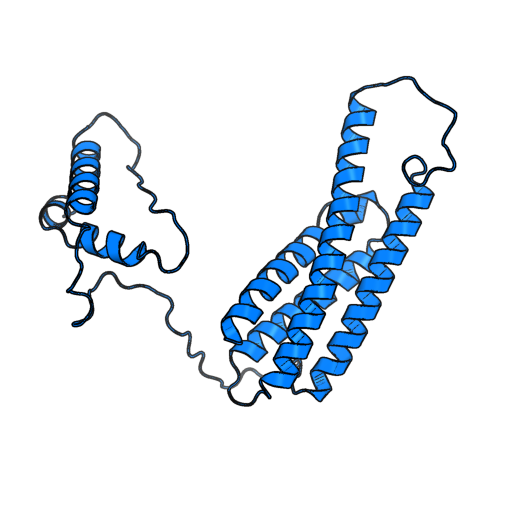M 643 N N . CYS A 1 83 ? -9.369 4.485 11.236 1.00 86.19 83 CYS A N 1
ATOM 644 C CA . CYS A 1 83 ? -9.052 3.597 12.358 1.00 86.19 83 CYS A CA 1
ATOM 645 C C . CYS A 1 83 ? -7.971 4.183 13.280 1.00 86.19 83 CYS A C 1
ATOM 647 O O . CYS A 1 83 ? -8.122 4.142 14.507 1.00 86.19 83 CYS A O 1
ATOM 649 N N . GLY A 1 84 ? -6.896 4.729 12.705 1.00 86.00 84 GLY A N 1
ATOM 650 C CA . GLY A 1 84 ? -5.797 5.358 13.437 1.00 86.00 84 GLY A CA 1
ATOM 651 C C . GLY A 1 84 ? -6.256 6.587 14.220 1.00 86.00 84 GLY A C 1
ATOM 652 O O . GLY A 1 84 ? -5.961 6.718 15.412 1.00 86.00 84 GLY A O 1
ATOM 653 N N . TYR A 1 85 ? -7.070 7.441 13.596 1.00 86.19 85 TYR A N 1
ATOM 654 C CA . TYR A 1 85 ? -7.679 8.599 14.246 1.00 86.19 85 TYR A CA 1
ATOM 655 C C . TYR A 1 85 ? -8.528 8.198 15.457 1.00 86.19 85 TYR A C 1
ATOM 657 O O . TYR A 1 85 ? -8.355 8.752 16.545 1.00 86.19 85 TYR A O 1
ATOM 665 N N . GLU A 1 86 ? -9.424 7.218 15.312 1.00 83.38 86 GLU A N 1
ATOM 666 C CA . GLU A 1 86 ? -10.288 6.794 16.421 1.00 83.38 86 GLU A CA 1
ATOM 667 C C . GLU A 1 86 ? -9.507 6.090 17.542 1.00 83.38 86 GLU A C 1
ATOM 669 O O . GLU A 1 86 ? -9.866 6.208 18.720 1.00 83.38 86 GLU A O 1
ATOM 674 N N . LEU A 1 87 ? -8.411 5.399 17.214 1.00 83.81 87 LEU A N 1
ATOM 675 C CA . LEU A 1 87 ? -7.494 4.841 18.209 1.00 83.81 87 LEU A CA 1
ATOM 676 C C . LEU A 1 87 ? -6.843 5.957 19.040 1.00 83.81 87 LEU A C 1
ATOM 678 O O . LEU A 1 87 ? -6.931 5.930 20.272 1.00 83.81 87 LEU A O 1
ATOM 682 N N . LEU A 1 88 ? -6.272 6.972 18.385 1.00 83.81 88 LEU A N 1
ATOM 683 C CA . LEU A 1 88 ? -5.657 8.128 19.049 1.00 83.81 88 LEU A CA 1
ATOM 684 C C . LEU A 1 88 ? -6.673 8.926 19.871 1.00 83.81 88 LEU A C 1
ATOM 686 O O . LEU A 1 88 ? -6.423 9.259 21.033 1.00 83.81 88 LEU A O 1
ATOM 690 N N . ARG A 1 89 ? -7.852 9.188 19.304 1.00 82.69 89 ARG A N 1
ATOM 691 C CA . ARG A 1 89 ? -8.938 9.900 19.981 1.00 82.69 89 ARG A CA 1
ATOM 692 C C . ARG A 1 89 ? -9.315 9.218 21.296 1.00 82.69 89 ARG A C 1
ATOM 694 O O . ARG A 1 89 ? -9.407 9.889 22.324 1.00 82.69 89 ARG A O 1
ATOM 701 N N . ARG A 1 90 ? -9.480 7.891 21.296 1.00 76.75 90 ARG A N 1
ATOM 702 C CA . ARG A 1 90 ? -9.796 7.133 22.519 1.00 76.75 90 ARG A CA 1
ATOM 703 C C . ARG A 1 90 ? -8.681 7.180 23.550 1.00 76.75 90 ARG A C 1
ATOM 705 O O . ARG A 1 90 ? -8.977 7.313 24.735 1.00 76.75 90 ARG A O 1
ATOM 712 N N . GLN A 1 91 ? -7.419 7.096 23.131 1.00 78.56 91 GLN A N 1
ATOM 713 C CA . GLN A 1 91 ? -6.288 7.230 24.054 1.00 78.56 91 GLN A CA 1
ATOM 714 C C . GLN A 1 91 ? -6.303 8.595 24.756 1.00 78.56 91 GLN A C 1
ATOM 716 O O . GLN A 1 91 ? -6.116 8.670 25.973 1.00 78.56 91 GLN A O 1
ATOM 721 N N . VAL A 1 92 ? -6.598 9.668 24.016 1.00 79.44 92 VAL A N 1
ATOM 722 C CA . VAL A 1 92 ? -6.725 11.024 24.570 1.00 79.44 92 VAL A CA 1
ATOM 723 C C . VAL A 1 92 ? -7.933 11.139 25.507 1.00 79.44 92 VAL A C 1
ATOM 725 O O . VAL A 1 92 ? -7.795 11.685 26.602 1.00 79.44 92 VAL A O 1
ATOM 728 N N . GLU A 1 93 ? -9.098 10.602 25.130 1.00 73.88 93 GLU A N 1
ATOM 729 C CA . GLU A 1 93 ? -10.311 10.616 25.967 1.00 73.88 93 GLU A CA 1
ATOM 730 C C . GLU A 1 93 ? -10.108 9.859 27.295 1.00 73.88 93 GLU A C 1
ATOM 732 O O . GLU A 1 93 ? -10.492 10.362 28.355 1.00 73.88 93 GLU A O 1
ATOM 737 N N . VAL A 1 94 ? -9.451 8.691 27.263 1.00 69.25 94 VAL A N 1
ATOM 738 C CA . VAL A 1 94 ? -9.114 7.899 28.461 1.00 69.25 94 VAL A CA 1
ATOM 739 C C . VAL A 1 94 ? -8.122 8.648 29.356 1.00 69.25 94 VAL A C 1
ATOM 741 O O . VAL A 1 94 ? -8.309 8.699 30.574 1.00 69.25 94 VAL A O 1
ATOM 744 N N . ARG A 1 95 ? -7.096 9.277 28.767 1.00 64.50 95 ARG A N 1
ATOM 745 C CA . ARG A 1 95 ? -6.075 10.046 29.499 1.00 64.50 95 ARG A CA 1
ATOM 746 C C . ARG A 1 95 ? -6.645 11.294 30.180 1.00 64.50 95 ARG A C 1
ATOM 748 O O . ARG A 1 95 ? -6.159 11.670 31.243 1.00 64.50 95 ARG A O 1
ATOM 755 N N . ASN A 1 96 ? -7.680 11.912 29.608 1.00 62.72 96 ASN A N 1
ATOM 756 C CA . ASN A 1 96 ? -8.261 13.162 30.110 1.00 62.72 96 ASN A CA 1
ATOM 757 C C . ASN A 1 96 ? -9.349 13.003 31.193 1.00 62.72 96 ASN A C 1
ATOM 759 O O . ASN A 1 96 ? -9.940 14.012 31.573 1.00 62.72 96 ASN A O 1
ATOM 763 N N . GLN A 1 97 ? -9.637 11.789 31.694 1.00 63.09 97 GLN A N 1
ATOM 764 C CA . GLN A 1 97 ? -10.665 11.499 32.723 1.00 63.09 97 GLN A CA 1
ATOM 765 C C . GLN A 1 97 ? -11.952 12.358 32.617 1.00 63.09 97 GLN A C 1
ATOM 767 O O . GLN A 1 97 ? -12.528 12.784 33.625 1.00 63.09 97 GLN A O 1
ATOM 772 N N . MET A 1 98 ? -12.432 12.657 31.402 1.00 56.34 98 MET A N 1
ATOM 773 C CA . MET A 1 98 ? -13.547 13.593 31.255 1.00 56.34 98 MET A CA 1
ATOM 774 C C . MET A 1 98 ? -14.891 12.919 31.525 1.00 56.34 98 MET A C 1
ATOM 776 O O . MET A 1 98 ? -15.415 12.115 30.755 1.00 56.34 98 MET A O 1
ATOM 780 N N . LYS A 1 99 ? -15.489 13.347 32.639 1.00 56.03 99 LYS A N 1
ATOM 781 C CA . LYS A 1 99 ? -16.910 13.236 32.961 1.00 56.03 99 LYS A CA 1
ATOM 782 C C . LYS A 1 99 ? -17.749 13.912 31.871 1.00 56.03 99 LYS A C 1
ATOM 784 O O . LYS A 1 99 ? -17.923 15.124 31.905 1.00 56.03 99 LYS A O 1
ATOM 789 N N . LYS A 1 100 ? -18.316 13.129 30.954 1.00 54.56 100 LYS A N 1
ATOM 790 C CA . LYS A 1 100 ? -19.580 13.424 30.249 1.00 54.56 100 LYS A CA 1
ATOM 791 C C . LYS A 1 100 ? -20.118 12.127 29.641 1.00 54.56 100 LYS A C 1
ATOM 793 O O . LYS A 1 100 ? -19.909 11.815 28.475 1.00 54.56 100 LYS A O 1
ATOM 798 N N . LYS A 1 101 ? -20.789 11.332 30.478 1.00 59.16 101 LYS A N 1
ATOM 799 C CA . LYS A 1 101 ? -21.660 10.252 30.006 1.00 59.16 101 LYS A CA 1
ATOM 800 C C . LYS A 1 101 ? -23.018 10.837 29.609 1.00 59.16 101 LYS A C 1
ATOM 802 O O . LYS A 1 101 ? -23.497 11.768 30.246 1.00 59.16 101 LYS A O 1
ATOM 807 N N . VAL A 1 102 ? -23.645 10.146 28.658 1.00 52.81 102 VAL A N 1
ATOM 808 C CA . VAL A 1 102 ? -25.072 10.174 28.302 1.00 52.81 102 VAL A CA 1
ATOM 809 C C . VAL A 1 102 ? -25.496 11.335 27.396 1.00 52.81 102 VAL A C 1
ATOM 811 O O . VAL A 1 102 ? -25.864 12.394 27.881 1.00 52.81 102 VAL A O 1
ATOM 814 N N . LEU A 1 103 ? -25.476 11.097 26.074 1.00 45.19 103 LEU A N 1
ATOM 815 C CA . LEU A 1 103 ? -26.624 11.380 25.182 1.00 45.19 103 LEU A CA 1
ATOM 816 C C . LEU A 1 103 ? -26.448 10.912 23.718 1.00 45.19 103 LEU A C 1
ATOM 818 O O . LEU A 1 103 ? -27.439 10.860 23.008 1.00 45.19 103 LEU A O 1
ATOM 822 N N . ASN A 1 104 ? -25.267 10.454 23.274 1.00 46.78 104 ASN A N 1
ATOM 823 C CA . ASN A 1 104 ? -25.050 10.060 21.863 1.00 46.78 104 ASN A CA 1
ATOM 824 C C . ASN A 1 104 ? -24.656 8.585 21.640 1.00 46.78 104 ASN A C 1
ATOM 826 O O . ASN A 1 104 ? -23.868 8.282 20.751 1.00 46.78 104 ASN A O 1
ATOM 830 N N . PHE A 1 105 ? -25.225 7.638 22.394 1.00 46.34 105 PHE A N 1
ATOM 831 C CA . PHE A 1 105 ? -24.911 6.198 22.255 1.00 46.34 105 PHE A CA 1
ATOM 832 C C . PHE A 1 105 ? -25.303 5.582 20.890 1.00 46.34 105 PHE A C 1
ATOM 834 O O . PHE A 1 105 ? -24.906 4.460 20.576 1.00 46.34 105 PHE A O 1
ATOM 841 N N . LEU A 1 106 ? -26.074 6.318 20.082 1.00 46.34 106 LEU A N 1
ATOM 842 C CA . LEU A 1 106 ? -26.505 5.935 18.733 1.00 46.34 106 LEU A CA 1
ATOM 843 C C . LEU A 1 106 ? -25.650 6.555 17.617 1.00 46.34 106 LEU A C 1
ATOM 845 O O . LEU A 1 106 ? -25.812 6.195 16.456 1.00 46.34 106 LEU A O 1
ATOM 849 N N . SER A 1 107 ? -24.740 7.477 17.940 1.00 55.84 107 SER A N 1
ATOM 850 C CA . SER A 1 107 ? -23.817 8.022 16.947 1.00 55.84 107 SER A CA 1
ATOM 851 C C . SER A 1 107 ? -22.657 7.052 16.729 1.00 55.84 107 SER A C 1
ATOM 853 O O . SER A 1 107 ? -22.054 6.556 17.687 1.00 55.84 107 SER A O 1
ATOM 855 N N . LEU A 1 108 ? -22.324 6.815 15.458 1.00 55.53 108 LEU A N 1
ATOM 856 C CA . LEU A 1 108 ? -21.212 5.960 15.027 1.00 55.53 108 LEU A CA 1
ATOM 857 C C . LEU A 1 108 ? -19.885 6.334 15.712 1.00 55.53 108 LEU A C 1
ATOM 859 O O . LEU A 1 108 ? -19.070 5.459 15.979 1.00 55.53 108 LEU A O 1
ATOM 863 N N . HIS A 1 109 ? -19.702 7.611 16.060 1.00 57.50 109 HIS A N 1
ATOM 864 C CA . HIS A 1 109 ? -18.492 8.134 16.703 1.00 57.50 109 HIS A CA 1
ATOM 865 C C . HIS A 1 109 ? -18.382 7.851 18.204 1.00 57.50 109 HIS A C 1
ATOM 867 O O . HIS A 1 109 ? -17.324 8.080 18.787 1.00 57.50 109 HIS A O 1
ATOM 873 N N . TYR A 1 110 ? -19.455 7.406 18.860 1.00 63.47 110 TYR A N 1
ATOM 874 C CA . TYR A 1 110 ? -19.470 7.181 20.311 1.00 63.47 110 TYR A CA 1
ATOM 875 C C . TYR A 1 110 ? -19.785 5.740 20.698 1.00 63.47 110 TYR A C 1
ATOM 877 O O . TYR A 1 110 ? -19.608 5.380 21.860 1.00 63.47 110 TYR A O 1
ATOM 885 N N . ASN A 1 111 ? -20.232 4.908 19.754 1.00 74.19 111 ASN A N 1
ATOM 886 C CA . ASN A 1 111 ? -20.478 3.493 19.990 1.00 74.19 111 ASN A CA 1
ATOM 887 C C . ASN A 1 111 ? -19.336 2.645 19.404 1.00 74.19 111 ASN A C 1
ATOM 889 O O . ASN A 1 111 ? -19.251 2.474 18.183 1.00 74.19 111 ASN A O 1
ATOM 893 N N . PRO A 1 112 ? -18.474 2.061 20.257 1.00 75.06 112 PRO A N 1
ATOM 894 C CA . PRO A 1 112 ? -17.330 1.289 19.797 1.00 75.06 112 PRO A CA 1
ATOM 895 C C . PRO A 1 112 ? -17.675 0.070 18.950 1.00 75.06 112 PRO A C 1
ATOM 897 O O . PRO A 1 112 ? -16.866 -0.312 18.109 1.00 75.06 112 PRO A O 1
ATOM 900 N N . ILE A 1 113 ? -18.843 -0.533 19.170 1.00 79.44 113 ILE A N 1
ATOM 901 C CA . ILE A 1 113 ? -19.292 -1.732 18.456 1.00 79.44 113 ILE A CA 1
ATOM 902 C C . ILE A 1 113 ? -19.767 -1.349 17.055 1.00 79.44 113 ILE A C 1
ATOM 904 O O . ILE A 1 113 ? -19.354 -1.970 16.080 1.00 79.44 113 ILE A O 1
ATOM 908 N N . LEU A 1 114 ? -20.575 -0.289 16.943 1.00 81.81 114 LEU A N 1
ATOM 909 C CA . LEU A 1 114 ? -21.031 0.224 15.647 1.00 81.81 114 LEU A CA 1
ATOM 910 C C . LEU A 1 114 ? -19.855 0.671 14.771 1.00 81.81 114 LEU A C 1
ATOM 912 O O . LEU A 1 114 ? -19.834 0.362 13.583 1.00 81.81 114 LEU A O 1
ATOM 916 N N . PHE A 1 115 ? -18.856 1.344 15.353 1.00 83.81 115 PHE A N 1
ATOM 917 C CA . PHE A 1 115 ? -17.647 1.709 14.615 1.00 83.81 115 PHE A CA 1
ATOM 918 C C . PHE A 1 115 ? -16.877 0.474 14.128 1.00 83.81 115 PHE A C 1
ATOM 920 O O . PHE A 1 115 ? -16.522 0.411 12.955 1.00 83.81 115 PHE A O 1
ATOM 927 N N . ARG A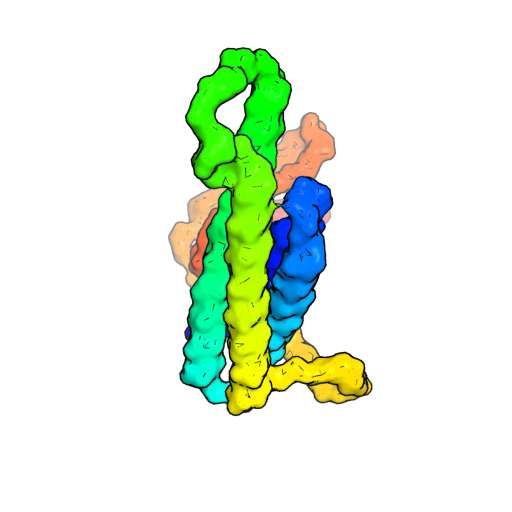 1 116 ? -16.659 -0.529 14.997 1.00 84.44 116 ARG A N 1
ATOM 928 C CA . ARG A 1 116 ? -15.997 -1.794 14.618 1.00 84.44 116 ARG A CA 1
ATOM 929 C C . ARG A 1 116 ? -16.699 -2.462 13.444 1.00 84.44 116 ARG A C 1
ATOM 931 O O . ARG A 1 116 ? -16.037 -2.831 12.484 1.00 84.44 116 ARG A O 1
ATOM 938 N N . LEU A 1 117 ? -18.025 -2.573 13.512 1.00 86.06 117 LEU A N 1
ATOM 939 C CA . LEU A 1 117 ? -18.829 -3.195 12.463 1.00 86.06 117 LEU A CA 1
ATOM 940 C C . LEU A 1 117 ? -18.742 -2.410 11.145 1.00 86.06 117 LEU A C 1
ATOM 942 O O . LEU A 1 117 ? -18.561 -3.002 10.085 1.00 86.06 117 LEU A O 1
ATOM 946 N N . LYS A 1 118 ? -18.809 -1.073 11.216 1.00 89.38 118 LYS A N 1
ATOM 947 C CA . LYS A 1 118 ? -18.641 -0.184 10.058 1.00 89.38 118 LYS A CA 1
ATOM 948 C C . LYS A 1 118 ? -17.271 -0.382 9.403 1.00 89.38 118 LYS A C 1
ATOM 950 O O . LYS A 1 118 ? -17.210 -0.532 8.189 1.00 89.38 118 LYS A O 1
ATOM 955 N N . MET A 1 119 ? -16.188 -0.383 10.185 1.00 89.38 119 MET A N 1
ATOM 956 C CA . MET A 1 119 ? -14.828 -0.554 9.657 1.00 89.38 119 MET A CA 1
ATOM 957 C C . MET A 1 119 ? -14.608 -1.952 9.088 1.00 89.38 119 MET A C 1
ATOM 959 O O . MET A 1 119 ? -14.093 -2.070 7.981 1.00 89.38 119 MET A O 1
ATOM 963 N N . ALA A 1 120 ? -15.069 -2.995 9.783 1.00 89.00 120 ALA A N 1
ATOM 964 C CA . ALA A 1 120 ? -15.001 -4.368 9.291 1.00 89.00 120 ALA A CA 1
ATOM 965 C C . ALA A 1 120 ? -15.674 -4.502 7.919 1.00 89.00 120 ALA A C 1
ATOM 967 O O . ALA A 1 120 ? -15.075 -5.044 6.997 1.00 89.00 120 ALA A O 1
ATOM 968 N N . HIS A 1 121 ? -16.866 -3.921 7.751 1.00 91.38 121 HIS A N 1
ATOM 969 C CA . HIS A 1 121 ? -17.572 -3.961 6.474 1.00 91.38 121 HIS A CA 1
ATOM 970 C C . HIS A 1 121 ? -16.863 -3.162 5.367 1.00 91.38 121 HIS A C 1
ATOM 972 O O . HIS A 1 121 ? -16.799 -3.608 4.225 1.00 91.38 121 HIS A O 1
ATOM 978 N N . LYS A 1 122 ? -16.277 -1.999 5.687 1.00 93.75 122 LYS A N 1
ATOM 979 C CA . LYS A 1 122 ? -15.448 -1.255 4.723 1.00 93.75 122 LYS A CA 1
ATOM 980 C C . LYS A 1 122 ? -14.239 -2.079 4.262 1.00 93.75 122 LYS A C 1
ATOM 982 O O . LYS A 1 122 ? -13.997 -2.186 3.066 1.00 93.75 122 LYS A O 1
ATOM 987 N N . ILE A 1 123 ? -13.518 -2.702 5.195 1.00 92.12 123 ILE A N 1
ATOM 988 C CA . ILE A 1 123 ? -12.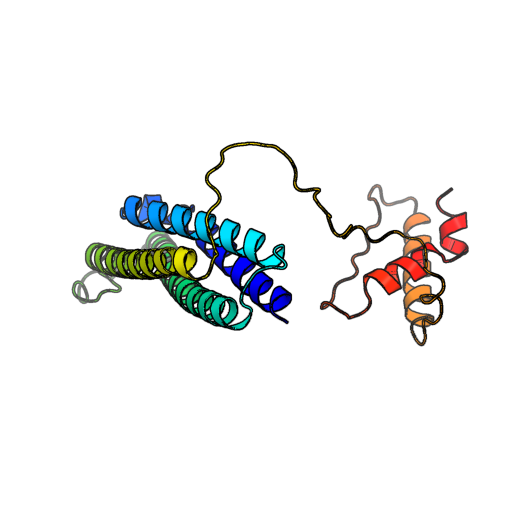348 -3.539 4.887 1.00 92.12 123 ILE A CA 1
ATOM 989 C C . ILE A 1 123 ? -12.761 -4.789 4.097 1.00 92.12 123 ILE A C 1
ATOM 991 O O . ILE A 1 123 ? -12.059 -5.199 3.177 1.00 92.12 123 ILE A O 1
ATOM 995 N N . GLU A 1 124 ? -13.909 -5.388 4.406 1.00 92.06 124 GLU A N 1
ATOM 996 C CA . GLU A 1 124 ? -14.480 -6.501 3.639 1.00 92.06 124 GLU A CA 1
ATOM 997 C C . GLU A 1 124 ? -14.777 -6.106 2.181 1.00 92.06 124 GLU A C 1
ATOM 999 O O . GLU A 1 124 ? -14.453 -6.857 1.254 1.00 92.06 124 GLU A O 1
ATOM 1004 N N . ASN A 1 125 ? -15.321 -4.906 1.962 1.00 95.31 125 ASN A N 1
ATOM 1005 C CA . ASN A 1 125 ? -15.563 -4.372 0.621 1.00 95.31 125 ASN A CA 1
ATOM 1006 C C . ASN A 1 125 ? -14.250 -4.134 -0.142 1.00 95.31 125 ASN A C 1
ATOM 1008 O O . ASN A 1 125 ? -14.141 -4.552 -1.296 1.00 95.31 125 ASN A O 1
ATOM 1012 N N . ILE A 1 126 ? -13.234 -3.558 0.512 1.00 95.12 126 ILE A N 1
ATOM 1013 C CA . ILE A 1 126 ? -11.890 -3.369 -0.065 1.00 95.12 126 ILE A CA 1
ATOM 1014 C C . ILE A 1 126 ? -11.274 -4.721 -0.446 1.00 95.12 126 ILE A C 1
ATOM 1016 O O . ILE A 1 126 ? -10.801 -4.894 -1.568 1.00 95.12 126 ILE A O 1
ATOM 1020 N N . ASN A 1 127 ? -11.327 -5.709 0.452 1.00 92.94 127 ASN A N 1
ATOM 1021 C CA . ASN A 1 127 ? -10.849 -7.068 0.185 1.00 92.94 127 ASN A CA 1
ATOM 1022 C C . ASN A 1 127 ? -11.532 -7.679 -1.041 1.00 92.94 127 ASN A C 1
ATOM 1024 O O . ASN A 1 127 ? -10.869 -8.233 -1.916 1.00 92.94 127 ASN A O 1
ATOM 1028 N N . SER A 1 128 ? -12.853 -7.532 -1.134 1.00 94.38 128 SER A N 1
ATOM 1029 C CA . SER A 1 128 ? -13.636 -8.030 -2.266 1.00 94.38 128 SER A CA 1
ATOM 1030 C C . SER A 1 128 ? -13.267 -7.319 -3.573 1.00 94.38 128 SER A C 1
ATOM 1032 O O . SER A 1 128 ? -13.158 -7.955 -4.626 1.00 94.38 128 SER A O 1
ATOM 1034 N N . ALA A 1 129 ? -13.045 -6.002 -3.533 1.00 94.75 129 ALA A N 1
ATOM 1035 C CA . ALA A 1 129 ? -12.602 -5.221 -4.685 1.00 94.75 129 ALA A CA 1
ATOM 1036 C C . ALA A 1 129 ? -11.210 -5.664 -5.161 1.00 94.75 129 ALA A C 1
ATOM 1038 O O . ALA A 1 129 ? -11.013 -5.895 -6.359 1.00 94.75 129 ALA A O 1
ATOM 1039 N N . LEU A 1 130 ? -10.279 -5.859 -4.226 1.00 92.25 130 LEU A N 1
ATOM 1040 C CA . LEU A 1 130 ? -8.915 -6.298 -4.503 1.00 92.25 130 LEU A CA 1
ATOM 1041 C C . LEU A 1 130 ? -8.878 -7.730 -5.053 1.00 92.25 130 LEU A C 1
ATOM 1043 O O . LEU A 1 130 ? -8.190 -7.995 -6.037 1.00 92.25 130 LEU A O 1
ATOM 1047 N N . GLU A 1 131 ? -9.683 -8.645 -4.507 1.00 90.75 131 GLU A N 1
ATOM 1048 C CA . GLU A 1 131 ? -9.819 -10.010 -5.028 1.00 90.75 131 GLU A CA 1
ATOM 1049 C C . GLU A 1 131 ? -10.356 -10.008 -6.469 1.00 90.75 131 GLU A C 1
ATOM 1051 O O . GLU A 1 131 ? -9.835 -10.702 -7.349 1.00 90.75 131 GLU A O 1
ATOM 1056 N N . ASN A 1 132 ? -11.371 -9.188 -6.747 1.00 91.44 132 ASN A N 1
ATOM 1057 C CA . ASN A 1 132 ? -11.922 -9.027 -8.091 1.00 91.44 132 ASN A CA 1
ATOM 1058 C C . ASN A 1 132 ? -10.909 -8.417 -9.071 1.00 91.44 132 ASN A C 1
ATOM 1060 O O . ASN A 1 132 ? -10.891 -8.793 -10.249 1.00 91.44 132 ASN A O 1
ATOM 1064 N N . LEU A 1 133 ? -10.071 -7.488 -8.609 1.00 90.25 133 LEU A N 1
ATOM 1065 C CA . LEU A 1 133 ? -8.996 -6.906 -9.407 1.00 90.25 133 LEU A CA 1
ATOM 1066 C C . LEU A 1 133 ? -7.893 -7.937 -9.698 1.00 90.25 133 LEU A C 1
ATOM 1068 O O . LEU A 1 133 ? -7.465 -8.069 -10.847 1.00 90.25 133 LEU A O 1
ATOM 1072 N N . ASN A 1 134 ? -7.508 -8.732 -8.700 1.00 86.69 134 ASN A N 1
ATOM 1073 C CA . ASN A 1 134 ? -6.511 -9.796 -8.829 1.00 86.69 134 ASN A CA 1
ATOM 1074 C C . ASN A 1 134 ? -6.984 -10.923 -9.762 1.00 86.69 134 ASN A C 1
ATOM 1076 O O . ASN A 1 134 ? -6.209 -11.414 -10.581 1.00 86.69 134 ASN A O 1
ATOM 1080 N N . LYS A 1 135 ? -8.278 -11.274 -9.760 1.00 87.00 135 LYS A N 1
ATOM 1081 C CA . LYS A 1 135 ? -8.860 -12.207 -10.751 1.00 87.00 135 LYS A CA 1
ATOM 1082 C C . LYS A 1 135 ? -8.723 -11.698 -12.191 1.00 87.00 135 LYS A C 1
ATOM 1084 O O . LYS A 1 135 ? -8.516 -12.491 -13.107 1.00 87.00 135 LYS A O 1
ATOM 1089 N N . LYS A 1 136 ? -8.814 -10.379 -12.400 1.00 83.56 136 LYS A N 1
ATOM 1090 C CA . LYS A 1 136 ? -8.623 -9.736 -13.713 1.00 83.56 136 LYS A CA 1
ATOM 1091 C C . LYS A 1 136 ? -7.148 -9.587 -14.094 1.00 83.56 136 LYS A C 1
ATOM 1093 O O . LYS A 1 136 ? -6.861 -9.436 -15.274 1.00 83.56 136 LYS A O 1
ATOM 1098 N N . ALA A 1 137 ? -6.222 -9.666 -13.138 1.00 79.94 137 ALA A N 1
ATOM 1099 C CA . ALA A 1 137 ? -4.782 -9.632 -13.401 1.00 79.94 137 ALA A CA 1
ATOM 1100 C C . ALA A 1 137 ? -4.353 -10.811 -14.300 1.00 79.94 137 ALA A C 1
ATOM 1102 O O . ALA A 1 137 ? -3.659 -10.635 -15.303 1.00 79.94 137 ALA A O 1
ATOM 1103 N N . ALA A 1 138 ? -4.878 -12.009 -14.019 1.00 74.44 138 ALA A N 1
ATOM 1104 C CA . ALA A 1 138 ? -4.573 -13.212 -14.793 1.00 74.44 138 ALA A CA 1
ATOM 1105 C C . ALA A 1 138 ? -4.983 -13.097 -16.275 1.00 74.44 138 ALA A C 1
ATOM 1107 O O . ALA A 1 138 ? -4.272 -13.590 -17.149 1.00 74.44 138 ALA A O 1
ATOM 1108 N N . SER A 1 139 ? -6.097 -12.421 -16.582 1.00 71.94 139 SER A N 1
ATOM 1109 C CA . SER A 1 139 ? -6.575 -12.272 -17.966 1.00 71.94 139 SER A CA 1
ATOM 1110 C C . SER A 1 139 ? -5.782 -11.251 -18.786 1.00 71.94 139 SER A C 1
ATOM 1112 O O . SER A 1 139 ? -5.848 -11.278 -20.016 1.00 71.94 139 SER A O 1
ATOM 1114 N N . ILE A 1 140 ? -5.011 -10.379 -18.131 1.00 71.12 140 ILE A N 1
ATOM 1115 C CA . ILE A 1 140 ? -4.140 -9.389 -18.783 1.00 71.12 140 ILE A CA 1
ATOM 1116 C C . ILE A 1 140 ? -2.666 -9.816 -18.813 1.00 71.12 140 ILE A C 1
ATOM 1118 O O . ILE A 1 140 ? -1.815 -9.033 -19.229 1.00 71.12 140 ILE A O 1
ATOM 1122 N N . GLY A 1 141 ? -2.364 -11.058 -18.418 1.00 68.00 141 GLY A N 1
ATOM 1123 C CA . GLY A 1 141 ? -1.005 -11.605 -18.417 1.00 68.00 141 GLY A CA 1
ATOM 1124 C C . GLY A 1 141 ? -0.176 -11.230 -17.186 1.00 68.00 141 GLY A C 1
ATOM 1125 O O . GLY A 1 141 ? 0.996 -11.589 -17.122 1.00 68.00 141 GLY A O 1
ATOM 1126 N N . LEU A 1 142 ? -0.778 -10.571 -16.188 1.00 72.00 142 LEU A N 1
ATOM 1127 C CA . LEU A 1 142 ? -0.200 -10.415 -14.853 1.00 72.00 142 LEU A CA 1
ATOM 1128 C C . LEU A 1 142 ? -0.430 -11.720 -14.085 1.00 72.00 142 LEU A C 1
ATOM 1130 O O . LEU A 1 142 ? -1.367 -11.863 -13.299 1.00 72.00 142 LEU A O 1
ATOM 1134 N N . VAL A 1 143 ? 0.371 -12.732 -14.406 1.00 61.56 143 VAL A N 1
ATOM 1135 C CA . VAL A 1 143 ? 0.297 -14.033 -13.745 1.00 61.56 143 VAL A CA 1
ATOM 1136 C C . VAL A 1 143 ? 1.196 -13.997 -12.524 1.00 61.56 143 VAL A C 1
ATOM 1138 O O . VAL A 1 143 ? 2.396 -13.778 -12.644 1.00 61.56 143 VAL A O 1
ATOM 1141 N N . ASN A 1 144 ? 0.620 -14.286 -11.358 1.00 56.06 144 ASN A N 1
ATOM 1142 C CA . ASN A 1 144 ? 1.405 -14.625 -10.184 1.00 56.06 144 ASN A CA 1
ATOM 1143 C C . ASN A 1 144 ? 2.141 -15.933 -10.488 1.00 56.06 144 ASN A C 1
ATOM 1145 O O . ASN A 1 144 ? 1.530 -17.010 -10.473 1.00 56.06 144 ASN A O 1
ATOM 1149 N N . LYS A 1 145 ? 3.421 -15.854 -10.855 1.00 51.59 145 LYS A N 1
ATOM 1150 C CA . LYS A 1 145 ? 4.247 -17.041 -11.050 1.00 51.59 145 LYS A CA 1
ATOM 1151 C C . LYS A 1 145 ? 4.345 -17.685 -9.670 1.00 51.59 145 LYS A C 1
ATOM 1153 O O . LYS A 1 145 ? 5.060 -17.195 -8.802 1.00 51.59 145 LYS A O 1
ATOM 1158 N N . LYS A 1 146 ? 3.539 -18.727 -9.423 1.00 42.03 146 LYS A N 1
ATOM 1159 C CA . LYS A 1 146 ? 3.655 -19.525 -8.198 1.00 42.03 146 LYS A CA 1
ATOM 1160 C C . LYS A 1 146 ? 5.136 -19.837 -8.022 1.00 42.03 146 LYS A C 1
ATOM 1162 O O . LYS A 1 146 ? 5.773 -20.235 -8.993 1.00 42.03 146 LYS A O 1
ATOM 1167 N N . PHE A 1 147 ? 5.654 -19.608 -6.818 1.00 40.88 147 PHE A N 1
ATOM 1168 C CA . PHE A 1 147 ? 7.000 -19.981 -6.400 1.00 40.88 147 PHE A CA 1
ATOM 1169 C C . PHE A 1 147 ? 7.242 -21.468 -6.705 1.00 40.88 147 PHE A C 1
ATOM 1171 O O . PHE A 1 147 ? 6.976 -22.342 -5.886 1.00 40.88 147 PHE A O 1
ATOM 1178 N N . SER A 1 148 ? 7.692 -21.764 -7.915 1.00 36.56 148 SER A N 1
ATOM 1179 C CA . SER A 1 148 ? 8.155 -23.071 -8.346 1.00 36.56 148 SER A CA 1
ATOM 1180 C C . SER A 1 148 ? 9.147 -22.845 -9.473 1.00 36.56 148 SER A C 1
ATOM 1182 O O . SER A 1 148 ? 8.821 -22.221 -10.484 1.00 36.56 148 SER A O 1
ATOM 1184 N N . ASP A 1 149 ? 10.342 -23.363 -9.230 1.00 33.72 149 ASP A N 1
ATOM 1185 C CA . ASP A 1 149 ? 11.529 -23.375 -10.068 1.00 33.72 149 ASP A CA 1
ATOM 1186 C C . ASP A 1 149 ? 12.245 -22.039 -10.273 1.00 33.72 149 ASP A C 1
ATOM 1188 O O . ASP A 1 149 ? 12.079 -21.289 -11.235 1.00 33.72 149 ASP A O 1
ATOM 1192 N N . ALA A 1 150 ? 13.192 -21.841 -9.355 1.00 46.94 150 ALA A N 1
ATOM 1193 C CA . ALA A 1 150 ? 14.506 -21.337 -9.689 1.00 46.94 150 ALA A CA 1
ATOM 1194 C C . ALA A 1 150 ? 15.020 -22.037 -10.955 1.00 46.94 150 ALA A C 1
ATOM 1196 O O . ALA A 1 150 ? 15.474 -23.170 -10.879 1.00 46.94 150 ALA A O 1
ATOM 1197 N N . THR A 1 151 ? 14.955 -21.374 -12.107 1.00 44.09 151 THR A N 1
ATOM 1198 C CA . THR A 1 151 ? 16.005 -21.383 -13.135 1.00 44.09 151 THR A CA 1
ATOM 1199 C C . THR A 1 151 ? 15.730 -20.251 -14.128 1.00 44.09 151 THR A C 1
ATOM 1201 O O . THR A 1 151 ? 14.671 -20.161 -14.741 1.00 44.09 151 THR A O 1
ATOM 1204 N N . SER A 1 152 ? 16.739 -19.393 -14.276 1.00 50.88 152 SE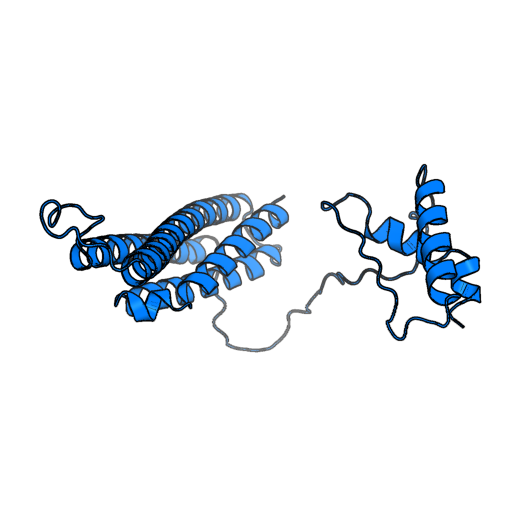R A N 1
ATOM 1205 C CA . SER A 1 152 ? 16.948 -18.422 -15.352 1.00 50.88 152 SER A CA 1
ATOM 1206 C C . SER A 1 152 ? 15.850 -17.385 -15.621 1.00 50.88 152 SER A C 1
ATOM 1208 O O . SER A 1 152 ? 15.048 -17.501 -16.543 1.00 50.88 152 SER A O 1
ATOM 1210 N N . SER A 1 153 ? 16.001 -16.235 -14.983 1.00 36.06 153 SER A N 1
ATOM 1211 C CA . SER A 1 153 ? 15.999 -14.975 -15.721 1.00 36.06 153 SER A CA 1
ATOM 1212 C C . SER A 1 153 ? 17.044 -14.097 -15.066 1.00 36.06 153 SER A C 1
ATOM 1214 O O . SER A 1 153 ? 16.903 -13.733 -13.904 1.00 36.06 153 SER A O 1
ATOM 1216 N N . ARG A 1 154 ? 18.136 -13.855 -15.796 1.00 39.50 154 ARG A N 1
ATOM 1217 C CA . ARG A 1 154 ? 19.179 -12.892 -15.443 1.00 39.50 154 ARG A CA 1
ATOM 1218 C C . 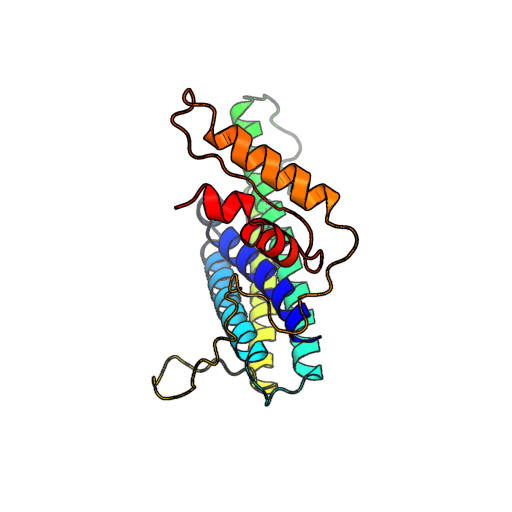ARG A 1 154 ? 18.482 -11.635 -14.933 1.00 39.50 154 ARG A C 1
ATOM 1220 O O . ARG A 1 154 ? 17.830 -10.949 -15.718 1.00 39.50 154 ARG A O 1
ATOM 1227 N N . GLU A 1 155 ? 18.607 -11.376 -13.637 1.00 38.00 155 GLU A N 1
ATOM 1228 C CA . GLU A 1 155 ? 18.392 -10.056 -13.078 1.00 38.00 155 GLU A CA 1
ATOM 1229 C C . GLU A 1 155 ? 19.305 -9.130 -13.876 1.00 38.00 155 GLU A C 1
ATOM 1231 O O . GLU A 1 155 ? 20.510 -9.058 -13.646 1.00 38.00 155 GLU A O 1
ATOM 1236 N N . ILE A 1 156 ? 18.756 -8.428 -14.863 1.00 45.06 156 ILE A N 1
ATOM 1237 C CA . ILE A 1 156 ? 19.312 -7.125 -15.174 1.00 45.06 156 ILE A CA 1
ATOM 1238 C C . ILE A 1 156 ? 18.765 -6.265 -14.047 1.00 45.06 156 ILE A C 1
ATOM 1240 O O . ILE A 1 156 ? 17.766 -5.564 -14.201 1.00 45.06 156 ILE A O 1
ATOM 1244 N N . ALA A 1 157 ? 19.398 -6.382 -12.877 1.00 40.22 157 ALA A N 1
ATOM 1245 C CA . ALA A 1 157 ? 19.507 -5.246 -11.999 1.00 40.22 157 ALA A CA 1
ATOM 1246 C C . ALA A 1 157 ? 20.031 -4.143 -12.916 1.00 40.22 157 ALA A C 1
ATOM 1248 O O . ALA A 1 157 ? 21.181 -4.175 -13.355 1.00 40.22 157 ALA A O 1
ATOM 1249 N N . VAL A 1 158 ? 19.142 -3.244 -13.346 1.00 45.00 158 VAL A N 1
ATOM 1250 C CA . VAL A 1 158 ? 19.601 -1.944 -13.803 1.00 45.00 158 VAL A CA 1
ATOM 1251 C C . VAL A 1 158 ? 20.358 -1.447 -12.598 1.00 45.00 158 VAL A C 1
ATOM 1253 O O . VAL A 1 158 ? 19.748 -1.207 -11.558 1.00 45.00 158 VAL A O 1
ATOM 1256 N N . ASP A 1 159 ? 21.676 -1.476 -12.715 1.00 46.16 159 ASP A N 1
ATOM 1257 C CA . ASP A 1 159 ? 22.581 -1.090 -11.662 1.00 46.16 159 ASP A CA 1
ATOM 1258 C C . ASP A 1 159 ? 22.220 0.349 -11.290 1.00 46.16 159 ASP A C 1
ATOM 1260 O O . ASP A 1 159 ? 22.474 1.299 -12.035 1.00 46.16 159 ASP A O 1
ATOM 1264 N N . ARG A 1 160 ? 21.436 0.481 -10.214 1.00 56.91 160 ARG A N 1
ATOM 1265 C CA . ARG A 1 160 ? 20.976 1.765 -9.680 1.00 56.91 160 ARG A CA 1
ATOM 1266 C C . ARG A 1 160 ? 22.073 2.392 -8.829 1.00 56.91 160 ARG A C 1
ATOM 1268 O O . ARG A 1 160 ? 21.865 3.485 -8.302 1.00 56.91 160 ARG A O 1
ATOM 1275 N N . GLU A 1 161 ? 23.220 1.727 -8.702 1.00 63.06 161 GLU A N 1
ATOM 1276 C CA . GLU A 1 161 ? 24.390 2.296 -8.069 1.00 63.06 161 GLU A CA 1
ATOM 1277 C C . GLU A 1 161 ? 24.894 3.471 -8.901 1.00 63.06 161 GLU A C 1
ATOM 1279 O O . GLU A 1 161 ? 25.205 3.394 -10.092 1.00 63.06 161 GLU A O 1
ATOM 1284 N N . THR A 1 162 ? 24.952 4.625 -8.253 1.00 62.28 162 THR A N 1
ATOM 1285 C CA . THR A 1 162 ? 25.596 5.793 -8.827 1.00 62.28 162 THR A CA 1
ATOM 1286 C C . THR A 1 162 ? 27.064 5.739 -8.451 1.00 62.28 162 THR A C 1
ATOM 1288 O O . THR A 1 162 ? 27.415 5.957 -7.295 1.00 62.28 162 THR A O 1
ATOM 1291 N N . VAL A 1 163 ? 27.927 5.467 -9.425 1.00 71.62 163 VAL A N 1
ATOM 1292 C CA . VAL A 1 163 ? 29.379 5.530 -9.227 1.00 71.62 163 VAL A CA 1
ATOM 1293 C C . VAL A 1 163 ? 29.851 6.978 -9.133 1.00 71.62 163 VAL A C 1
ATOM 1295 O O . VAL A 1 163 ? 29.274 7.864 -9.769 1.00 71.62 163 VAL A O 1
ATOM 1298 N N . SER A 1 164 ? 30.921 7.222 -8.375 1.00 63.50 164 SER A N 1
ATOM 1299 C CA . SER A 1 164 ? 31.523 8.554 -8.246 1.00 63.50 164 SER A CA 1
ATOM 1300 C C . SER A 1 164 ? 32.016 9.091 -9.596 1.00 63.50 164 SER A C 1
ATOM 1302 O O . SER A 1 164 ? 31.883 10.277 -9.862 1.00 63.50 164 SER A O 1
ATOM 1304 N N . ILE A 1 165 ? 32.476 8.224 -10.497 1.00 68.81 165 ILE A N 1
ATOM 1305 C CA . ILE A 1 165 ? 33.081 8.593 -11.783 1.00 68.81 165 ILE A CA 1
ATOM 1306 C C . ILE A 1 165 ? 32.110 9.390 -12.678 1.00 68.81 165 ILE A C 1
ATOM 1308 O O . ILE A 1 165 ? 30.949 9.007 -12.880 1.00 68.81 165 ILE A O 1
ATOM 1312 N N . PHE A 1 166 ? 32.612 10.475 -13.273 1.00 65.44 166 PHE A N 1
ATOM 1313 C CA . PHE A 1 166 ? 31.934 11.191 -14.355 1.00 65.44 166 PHE A CA 1
ATOM 1314 C C . PHE A 1 166 ? 32.033 10.419 -15.676 1.00 65.44 166 PHE A C 1
ATOM 1316 O O . PHE A 1 166 ? 33.128 10.104 -16.150 1.00 65.44 166 PHE A O 1
ATOM 1323 N N . LYS A 1 167 ? 30.894 10.160 -16.329 1.00 61.34 167 LYS A N 1
ATOM 1324 C CA . LYS A 1 167 ? 30.893 9.715 -17.736 1.00 61.34 167 LYS A CA 1
ATOM 1325 C C . LYS A 1 167 ? 31.320 10.877 -18.646 1.00 61.34 167 LYS A C 1
ATOM 1327 O O . LYS A 1 167 ? 31.207 12.039 -18.267 1.00 61.34 167 LYS A O 1
ATOM 1332 N N . ARG A 1 168 ? 31.814 10.577 -19.856 1.00 54.53 168 ARG A N 1
ATOM 1333 C CA . ARG A 1 168 ? 32.387 11.569 -20.798 1.00 54.53 168 ARG A CA 1
ATOM 1334 C C . ARG A 1 168 ? 31.454 12.767 -21.069 1.00 54.53 168 ARG A C 1
ATOM 1336 O O . ARG A 1 168 ? 31.952 13.874 -21.239 1.00 54.53 168 ARG A O 1
ATOM 1343 N N . ASP A 1 169 ? 30.142 12.548 -21.009 1.00 56.47 169 ASP A N 1
ATOM 1344 C CA . ASP A 1 169 ? 29.102 13.551 -21.276 1.00 56.47 169 ASP A CA 1
ATOM 1345 C C . ASP A 1 169 ? 28.615 14.306 -20.015 1.00 56.47 169 ASP A C 1
ATOM 1347 O O . ASP A 1 169 ? 27.849 15.259 -20.122 1.00 56.47 169 ASP A O 1
ATOM 1351 N N . GLU A 1 170 ? 29.066 13.923 -18.811 1.00 59.81 170 GLU A N 1
ATOM 1352 C CA . GLU A 1 170 ? 28.665 14.534 -17.527 1.00 59.81 170 GLU A CA 1
ATOM 1353 C C . GLU A 1 170 ? 29.564 15.718 -17.105 1.00 59.81 170 GLU A C 1
ATOM 1355 O O . GLU A 1 170 ? 29.354 16.300 -16.045 1.00 59.81 170 GLU A O 1
ATOM 1360 N N . LYS A 1 171 ? 30.560 16.100 -17.921 1.00 59.47 171 LYS A N 1
ATOM 1361 C CA . LYS A 1 171 ? 31.541 17.159 -17.595 1.00 59.47 171 LYS A CA 1
ATOM 1362 C C . LYS A 1 171 ? 31.028 18.597 -17.748 1.00 59.47 171 LYS A C 1
ATOM 1364 O O . LYS A 1 171 ? 31.704 19.524 -17.319 1.00 59.47 171 LYS A O 1
ATOM 1369 N N . ASN A 1 172 ? 29.854 18.800 -18.344 1.00 69.56 172 ASN A N 1
ATOM 1370 C CA . ASN A 1 172 ? 29.312 20.134 -18.623 1.00 69.56 172 ASN A CA 1
ATOM 1371 C C . ASN A 1 172 ? 28.308 20.557 -17.543 1.00 69.56 172 ASN A C 1
ATOM 1373 O O . ASN A 1 172 ? 27.100 20.586 -17.777 1.00 69.56 172 ASN A O 1
ATOM 1377 N N . ILE A 1 173 ? 28.807 20.858 -16.345 1.00 77.62 173 ILE A N 1
ATOM 1378 C CA . ILE A 1 173 ? 27.995 21.335 -15.219 1.00 77.62 173 ILE A CA 1
ATOM 1379 C C . ILE A 1 173 ? 28.195 22.843 -15.121 1.00 77.62 173 ILE A C 1
ATOM 1381 O O . ILE A 1 173 ? 29.326 23.303 -15.048 1.00 77.62 173 ILE A O 1
ATOM 1385 N N . VAL A 1 174 ? 27.102 23.604 -15.159 1.00 80.81 174 VAL A N 1
ATOM 1386 C CA . VAL A 1 174 ? 27.134 25.073 -15.210 1.00 80.81 174 VAL A CA 1
ATOM 1387 C C . VAL A 1 174 ? 26.343 25.649 -14.041 1.00 80.81 174 VAL A C 1
ATOM 1389 O O . VAL A 1 174 ? 25.261 25.151 -13.717 1.00 80.81 174 VAL A O 1
ATOM 1392 N N . GLY A 1 175 ? 26.855 26.719 -13.432 1.00 83.44 175 GLY A N 1
ATOM 1393 C CA . GLY A 1 175 ? 26.124 27.529 -12.454 1.00 83.44 175 GLY A CA 1
ATOM 1394 C C . GLY A 1 175 ? 26.045 26.903 -11.062 1.00 83.44 175 GLY A C 1
ATOM 1395 O O . GLY A 1 175 ? 25.161 27.248 -10.277 1.00 83.44 175 GLY A O 1
ATOM 1396 N N . ARG A 1 176 ? 26.930 25.948 -10.762 1.00 86.00 176 ARG A N 1
ATOM 1397 C CA . ARG A 1 176 ? 27.014 25.265 -9.459 1.00 86.00 176 ARG A CA 1
ATOM 1398 C C . ARG A 1 176 ? 28.330 25.506 -8.729 1.00 86.00 176 ARG A C 1
ATOM 1400 O O . ARG A 1 176 ? 28.486 25.028 -7.612 1.00 86.00 176 ARG A O 1
ATOM 1407 N N . GLU A 1 177 ? 29.231 26.282 -9.316 1.00 87.44 177 GLU A N 1
ATOM 1408 C CA . GLU A 1 177 ? 30.600 26.514 -8.850 1.00 87.44 177 GLU A CA 1
ATOM 1409 C C . GLU A 1 177 ? 30.600 27.111 -7.437 1.00 87.44 177 GLU A C 1
ATOM 1411 O O . GLU A 1 177 ? 31.295 26.631 -6.545 1.00 87.44 177 GLU A O 1
ATOM 1416 N N . LYS A 1 178 ? 29.725 28.098 -7.196 1.00 88.25 178 LYS A N 1
ATOM 1417 C CA . LYS A 1 178 ? 29.581 28.739 -5.883 1.00 88.25 178 LYS A CA 1
ATOM 1418 C C . LYS A 1 178 ? 29.123 27.755 -4.800 1.00 88.25 178 LYS A C 1
ATOM 1420 O O . LYS A 1 178 ? 29.696 27.723 -3.719 1.00 88.25 178 LYS A O 1
ATOM 1425 N N . ILE A 1 179 ? 28.107 26.945 -5.105 1.00 88.69 179 ILE A N 1
ATOM 1426 C CA . ILE A 1 179 ? 27.532 25.980 -4.154 1.00 88.69 179 ILE A CA 1
ATOM 1427 C C . ILE A 1 179 ? 28.545 24.874 -3.841 1.00 88.69 179 ILE A C 1
ATOM 1429 O O . ILE A 1 179 ? 28.667 24.462 -2.692 1.00 88.69 179 ILE A O 1
ATOM 1433 N N . VAL A 1 180 ? 29.289 24.406 -4.847 1.00 89.06 180 VAL A N 1
ATOM 1434 C CA . VAL A 1 180 ? 30.359 23.417 -4.657 1.00 89.06 180 VAL A CA 1
ATOM 1435 C C . VAL A 1 180 ? 31.447 23.978 -3.740 1.00 89.06 180 VAL A C 1
ATOM 1437 O O . VAL A 1 180 ? 31.769 23.340 -2.742 1.00 89.06 180 VAL A O 1
ATOM 1440 N N . SER A 1 181 ? 31.936 25.194 -4.001 1.00 87.69 181 SER A N 1
ATOM 1441 C CA . SER A 1 181 ? 32.963 25.846 -3.175 1.00 87.69 181 SER A CA 1
ATOM 1442 C C . SER A 1 181 ? 32.523 26.052 -1.717 1.00 87.69 181 SER A C 1
ATOM 1444 O O . SER A 1 181 ? 33.294 25.782 -0.794 1.00 87.69 181 SER A O 1
ATOM 1446 N N . GLU A 1 182 ? 31.269 26.457 -1.482 1.00 89.88 182 GLU A N 1
ATOM 1447 C CA . GLU A 1 182 ? 30.704 26.595 -0.130 1.00 89.88 182 GLU A CA 1
ATOM 1448 C C . GLU A 1 182 ? 30.670 25.251 0.619 1.00 89.88 182 GLU A C 1
ATOM 1450 O O . GLU A 1 182 ? 31.044 25.179 1.794 1.00 89.88 182 GLU A O 1
ATOM 1455 N N . ILE A 1 183 ? 30.266 24.174 -0.063 1.00 89.38 183 ILE A N 1
ATOM 1456 C CA . ILE A 1 183 ? 30.235 22.822 0.508 1.00 89.38 183 ILE A CA 1
ATOM 1457 C C . ILE A 1 183 ? 31.650 22.344 0.855 1.00 89.38 183 ILE A C 1
ATOM 1459 O O . ILE A 1 183 ? 31.877 21.898 1.979 1.00 89.38 183 ILE A O 1
ATOM 1463 N N . VAL A 1 184 ? 32.602 22.475 -0.073 1.00 87.44 184 VAL A N 1
ATOM 1464 C CA . VAL A 1 184 ? 34.007 22.065 0.107 1.00 87.44 184 VAL A CA 1
ATOM 1465 C C . VAL A 1 184 ? 34.634 22.782 1.300 1.00 87.44 184 VAL A C 1
ATOM 1467 O O . VAL A 1 184 ? 35.152 22.139 2.212 1.00 87.44 184 VAL A O 1
ATOM 1470 N N . THR A 1 185 ? 34.487 24.107 1.351 1.00 86.88 185 THR A N 1
ATOM 1471 C CA . THR A 1 185 ? 35.002 24.939 2.448 1.00 86.88 185 THR A CA 1
ATOM 1472 C C . THR A 1 185 ? 34.426 24.501 3.794 1.00 86.88 185 THR A C 1
ATOM 1474 O O . THR A 1 185 ? 35.143 24.404 4.789 1.00 86.88 185 THR A O 1
ATOM 1477 N N . THR A 1 186 ? 33.124 24.206 3.837 1.00 86.69 186 THR A N 1
ATOM 1478 C CA . THR A 1 186 ? 32.448 23.744 5.057 1.00 86.69 186 THR A CA 1
ATOM 1479 C C . THR A 1 186 ? 32.991 22.392 5.519 1.00 86.69 186 THR A C 1
ATOM 1481 O O . THR A 1 186 ? 33.264 22.219 6.707 1.00 86.69 186 THR A O 1
ATOM 1484 N N . LEU A 1 187 ? 33.190 21.449 4.592 1.00 83.94 187 LEU A N 1
ATOM 1485 C CA . LEU A 1 187 ? 33.727 20.121 4.892 1.00 83.94 187 LEU A CA 1
ATOM 1486 C C . LEU A 1 187 ? 35.167 20.203 5.426 1.00 83.94 187 LEU A C 1
ATOM 1488 O O . LEU A 1 187 ? 35.443 19.634 6.482 1.00 83.94 187 LEU A O 1
ATOM 1492 N N . ILE A 1 188 ? 36.044 20.982 4.787 1.00 81.44 188 ILE A N 1
ATOM 1493 C CA . ILE A 1 188 ? 37.451 21.154 5.203 1.00 81.44 188 ILE A CA 1
ATOM 1494 C C . ILE A 1 188 ? 37.561 21.868 6.559 1.00 81.44 188 ILE A C 1
ATOM 1496 O O . ILE A 1 188 ? 38.331 21.471 7.435 1.00 81.44 188 ILE A O 1
ATOM 1500 N N . ASN A 1 189 ? 36.768 22.915 6.786 1.00 78.94 189 ASN A N 1
ATOM 1501 C CA . ASN A 1 189 ? 36.790 23.623 8.068 1.00 78.94 189 ASN A CA 1
ATOM 1502 C C . ASN A 1 189 ? 36.264 22.745 9.213 1.00 78.94 189 ASN A C 1
ATOM 1504 O O . ASN A 1 189 ? 36.764 22.822 10.338 1.00 78.94 189 ASN A O 1
ATOM 1508 N N . SER A 1 190 ? 35.291 21.874 8.926 1.00 71.12 190 SER A N 1
ATOM 1509 C CA . SER A 1 190 ? 34.761 20.930 9.911 1.00 71.12 190 SER A CA 1
ATOM 1510 C C . SER A 1 190 ? 35.763 19.838 10.303 1.00 71.12 190 SER A C 1
ATOM 1512 O O . SER A 1 190 ? 35.770 19.437 11.464 1.00 71.12 190 SER A O 1
ATOM 1514 N N . SER A 1 191 ? 36.655 19.411 9.397 1.00 64.50 191 SER A N 1
ATOM 1515 C CA . SER A 1 191 ? 37.708 18.427 9.699 1.00 64.50 191 SER A CA 1
ATOM 1516 C C . SER A 1 191 ? 38.905 19.017 10.451 1.00 64.50 191 SER A C 1
ATOM 1518 O O . SER A 1 191 ? 39.574 18.306 11.193 1.00 64.50 191 SER A O 1
ATOM 1520 N N . ASN A 1 192 ? 39.170 20.318 10.296 1.00 63.12 192 ASN A N 1
ATOM 1521 C CA . ASN A 1 192 ? 40.300 20.999 10.942 1.00 63.12 192 ASN A CA 1
ATOM 1522 C C . ASN A 1 192 ? 40.041 21.395 12.405 1.00 63.12 192 ASN A C 1
ATOM 1524 O O . ASN A 1 192 ? 40.956 21.830 13.105 1.00 63.12 192 ASN A O 1
ATOM 1528 N N . THR A 1 193 ? 38.805 21.253 12.886 1.00 59.97 193 THR A N 1
ATOM 1529 C CA . THR A 1 193 ? 38.436 21.610 14.258 1.00 59.97 193 THR A CA 1
ATOM 1530 C C . THR A 1 193 ? 38.590 20.376 15.151 1.00 59.97 193 THR A C 1
ATOM 1532 O O . THR A 1 193 ? 37.663 19.583 15.280 1.00 59.97 193 THR A O 1
ATOM 1535 N N . GLN A 1 194 ? 39.766 20.203 15.767 1.00 56.09 194 GLN A N 1
ATOM 1536 C CA . GLN A 1 194 ? 40.142 19.042 16.604 1.00 56.09 194 GLN A CA 1
ATOM 1537 C C . GLN A 1 194 ? 39.306 18.840 17.893 1.00 56.09 194 GLN A C 1
ATOM 1539 O O . GLN A 1 194 ? 39.670 18.026 18.736 1.00 56.09 194 GLN A O 1
ATOM 1544 N N . GLU A 1 195 ? 38.196 19.560 18.074 1.00 58.16 195 GLU A N 1
ATOM 1545 C CA . GLU A 1 195 ? 37.402 19.554 19.312 1.00 58.16 195 GLU A CA 1
ATOM 1546 C C . GLU A 1 195 ? 36.090 18.754 19.223 1.00 58.16 195 GLU A C 1
ATOM 1548 O O . GLU A 1 195 ? 35.378 18.645 20.218 1.00 58.16 195 GLU A O 1
ATOM 1553 N N . ASN A 1 196 ? 35.761 18.152 18.072 1.00 55.31 196 ASN A N 1
ATOM 1554 C CA . ASN A 1 196 ? 34.541 17.355 17.916 1.00 55.31 196 ASN A CA 1
ATOM 1555 C C . ASN A 1 196 ? 34.868 15.883 17.620 1.00 55.31 196 ASN A C 1
ATOM 1557 O O . ASN A 1 196 ? 35.295 15.549 16.521 1.00 55.31 196 ASN A O 1
ATOM 1561 N N . GLU A 1 197 ? 34.577 14.982 18.564 1.00 58.75 197 GLU A N 1
ATOM 1562 C CA . GLU A 1 197 ? 34.669 13.514 18.394 1.00 58.75 197 GLU A CA 1
ATOM 1563 C C . GLU A 1 197 ? 33.647 12.940 17.382 1.00 58.75 197 GLU A C 1
ATOM 1565 O O . GLU A 1 197 ? 33.573 11.729 17.172 1.00 58.75 197 GLU A O 1
ATOM 1570 N N . ASN A 1 198 ? 32.843 13.795 16.742 1.00 66.06 198 ASN A N 1
ATOM 1571 C CA . ASN A 1 198 ? 31.763 13.398 15.848 1.00 66.06 198 ASN A CA 1
ATOM 1572 C C . ASN A 1 198 ? 32.180 13.543 14.381 1.00 66.06 198 ASN A C 1
ATOM 1574 O O . ASN A 1 198 ? 32.632 14.604 13.955 1.00 66.06 198 ASN A O 1
ATOM 1578 N N . LEU A 1 199 ? 31.944 12.494 13.589 1.00 69.06 199 LEU A N 1
ATOM 1579 C CA . LEU A 1 199 ? 32.134 12.518 12.139 1.00 69.06 199 LEU A CA 1
ATOM 1580 C C . LEU A 1 199 ? 31.215 13.589 11.509 1.00 69.06 199 LEU A C 1
ATOM 1582 O O . LEU A 1 199 ? 29.994 13.499 11.683 1.00 69.06 199 LEU A O 1
ATOM 1586 N N . PRO A 1 200 ? 31.743 14.589 10.778 1.00 71.31 200 PRO A N 1
ATOM 1587 C CA . PRO A 1 200 ? 30.910 15.596 10.132 1.00 71.31 200 PRO A CA 1
ATOM 1588 C C . PRO A 1 200 ? 30.085 14.959 9.006 1.00 71.31 200 PRO A C 1
ATOM 1590 O O . PRO A 1 200 ? 30.618 14.296 8.117 1.00 71.31 200 PRO A O 1
ATOM 1593 N N . VAL A 1 201 ? 28.766 15.166 9.039 1.00 79.94 201 VAL A N 1
ATOM 1594 C CA . VAL A 1 201 ? 27.820 14.640 8.043 1.00 79.94 201 VAL A CA 1
ATOM 1595 C C . VAL A 1 201 ? 27.110 15.797 7.350 1.00 79.94 201 VAL A C 1
ATOM 1597 O O . VAL A 1 201 ? 26.546 16.671 8.007 1.00 79.94 201 VAL A O 1
ATOM 1600 N N . MET A 1 202 ? 27.081 15.769 6.016 1.00 83.31 202 MET A N 1
ATOM 1601 C CA . MET A 1 202 ? 26.335 16.723 5.195 1.00 83.31 202 MET A CA 1
ATOM 1602 C C . MET A 1 202 ? 25.318 15.995 4.312 1.00 83.31 202 MET A C 1
ATOM 1604 O O . MET A 1 202 ? 25.673 15.112 3.534 1.00 83.31 202 MET A O 1
ATOM 1608 N N . ALA A 1 203 ? 24.047 16.385 4.412 1.00 88.88 203 ALA A N 1
ATOM 1609 C CA . ALA A 1 203 ? 22.960 15.807 3.627 1.00 88.88 203 ALA A CA 1
ATOM 1610 C C . ALA A 1 203 ? 22.552 16.725 2.462 1.00 88.88 203 ALA A C 1
ATOM 1612 O O . 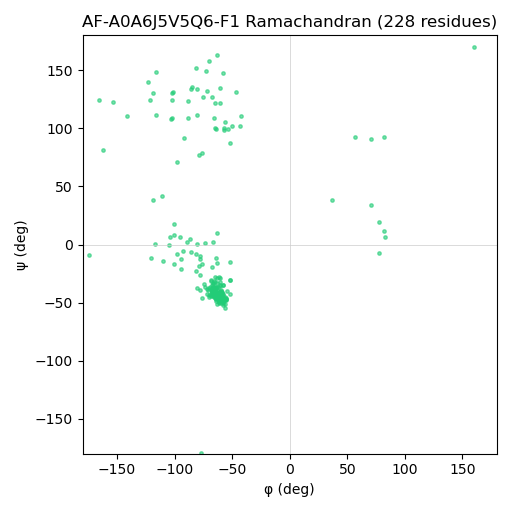ALA A 1 203 ? 22.268 17.904 2.664 1.00 88.88 203 ALA A O 1
ATOM 1613 N N . ILE A 1 204 ? 22.453 16.170 1.247 1.00 89.19 204 ILE A N 1
ATOM 1614 C CA . ILE A 1 204 ? 21.924 16.862 0.059 1.00 89.19 204 ILE A CA 1
ATOM 1615 C C . ILE A 1 204 ? 20.491 16.377 -0.190 1.00 89.19 204 ILE A C 1
ATOM 1617 O O . ILE A 1 204 ? 20.277 15.244 -0.625 1.00 89.19 204 ILE A O 1
ATOM 1621 N N . VAL A 1 205 ? 19.499 17.236 0.058 1.00 88.81 205 VAL A N 1
ATOM 1622 C CA . VAL A 1 205 ? 18.065 16.897 -0.030 1.00 88.81 205 VAL A CA 1
ATOM 1623 C C . VAL A 1 205 ? 17.379 17.706 -1.133 1.00 88.81 205 VAL A C 1
ATOM 1625 O O . VAL A 1 205 ? 17.765 18.828 -1.440 1.00 88.81 205 VAL A O 1
ATOM 1628 N N . GLY A 1 206 ? 16.364 17.122 -1.771 1.00 89.00 206 GLY A N 1
ATOM 1629 C CA . GLY A 1 206 ? 15.600 17.758 -2.845 1.00 89.00 206 GLY A CA 1
ATOM 1630 C C . GLY A 1 206 ? 14.858 16.744 -3.713 1.00 89.00 206 GLY A C 1
ATOM 1631 O O . GLY A 1 206 ? 15.104 15.538 -3.629 1.00 89.00 206 GLY A O 1
ATOM 1632 N N . MET A 1 207 ? 13.970 17.223 -4.583 1.00 89.44 207 MET A N 1
ATOM 1633 C CA . MET A 1 207 ? 13.170 16.371 -5.472 1.00 89.44 207 MET A CA 1
ATOM 1634 C C . MET A 1 207 ? 14.028 15.567 -6.469 1.00 89.44 207 MET A C 1
ATOM 1636 O O . MET A 1 207 ? 15.220 15.837 -6.679 1.00 89.44 207 MET A O 1
ATOM 1640 N N . ALA A 1 208 ? 13.438 14.531 -7.068 1.00 84.94 208 ALA A N 1
ATOM 1641 C CA . ALA A 1 208 ? 14.061 13.785 -8.161 1.00 84.94 208 ALA A CA 1
ATOM 1642 C C . ALA A 1 208 ? 14.394 14.719 -9.343 1.00 84.94 208 ALA A C 1
ATOM 1644 O O . ALA A 1 208 ? 13.720 15.721 -9.559 1.00 84.94 208 ALA A O 1
ATOM 1645 N N . GLY A 1 209 ? 15.468 14.431 -10.083 1.00 84.44 209 GLY A N 1
ATOM 1646 C CA . GLY A 1 209 ? 15.878 15.239 -11.244 1.00 84.44 209 GLY A CA 1
ATOM 1647 C C . GLY A 1 209 ? 16.600 16.557 -10.928 1.00 84.44 209 GLY A C 1
ATOM 1648 O O . GLY A 1 209 ? 17.165 17.161 -11.830 1.00 84.44 209 GLY A O 1
ATOM 1649 N N . LEU A 1 210 ? 16.693 16.973 -9.659 1.00 87.19 210 LEU A N 1
ATOM 1650 C CA . LEU A 1 210 ? 17.367 18.225 -9.270 1.00 87.19 210 LEU A CA 1
ATOM 1651 C C . LEU A 1 210 ? 18.910 18.166 -9.342 1.00 87.19 210 LEU A C 1
ATOM 1653 O O . LEU A 1 210 ? 19.599 19.116 -8.976 1.00 87.19 210 LEU A O 1
ATOM 1657 N N . GLY A 1 211 ? 19.486 17.039 -9.770 1.00 87.00 211 GLY A N 1
ATOM 1658 C CA . GLY A 1 211 ? 20.938 16.867 -9.881 1.00 87.00 211 GLY A CA 1
ATOM 1659 C C . GLY A 1 211 ? 21.663 16.771 -8.533 1.00 87.00 211 GLY A C 1
ATOM 1660 O O . GLY A 1 211 ? 22.781 17.263 -8.413 1.00 87.00 211 GLY A O 1
ATOM 1661 N N . LYS A 1 212 ? 21.042 16.176 -7.505 1.00 93.00 212 LYS A N 1
ATOM 1662 C CA . LYS A 1 212 ? 21.668 15.965 -6.182 1.00 93.00 212 LYS A CA 1
ATOM 1663 C C . LYS A 1 212 ? 22.935 15.114 -6.280 1.00 93.00 212 LYS A C 1
ATOM 1665 O O . LYS A 1 212 ? 23.990 15.517 -5.812 1.00 93.00 212 LYS A O 1
ATOM 1670 N N . THR A 1 213 ? 22.834 13.975 -6.963 1.00 87.94 213 THR A N 1
ATOM 1671 C CA . THR A 1 213 ? 23.967 13.081 -7.229 1.00 87.94 213 THR A CA 1
ATOM 1672 C C . THR A 1 213 ? 25.050 13.790 -8.037 1.00 87.94 213 THR A C 1
ATOM 1674 O O . THR A 1 213 ? 26.224 13.663 -7.722 1.00 87.94 213 THR A O 1
ATOM 1677 N N . THR A 1 214 ? 24.669 14.590 -9.036 1.00 87.44 214 THR A N 1
ATOM 1678 C CA . THR A 1 214 ? 25.606 15.391 -9.837 1.00 87.44 214 THR A CA 1
ATOM 1679 C C . THR A 1 214 ? 26.393 16.377 -8.972 1.00 87.44 214 THR A C 1
ATOM 1681 O O . THR A 1 214 ? 27.603 16.476 -9.125 1.00 87.44 214 THR A O 1
ATOM 1684 N N . LEU A 1 215 ? 25.730 17.048 -8.022 1.00 88.62 215 LEU A N 1
ATOM 1685 C CA . LEU A 1 215 ? 26.393 17.943 -7.069 1.00 88.62 215 LEU A CA 1
ATOM 1686 C C . LEU A 1 215 ? 27.363 17.187 -6.151 1.00 88.62 215 LEU A C 1
ATOM 1688 O O . LEU A 1 215 ? 28.491 17.633 -5.971 1.00 88.62 215 LEU A O 1
ATOM 1692 N N . ALA A 1 216 ? 26.951 16.032 -5.620 1.00 88.88 216 ALA A N 1
ATOM 1693 C CA . ALA A 1 216 ? 27.817 15.190 -4.794 1.00 88.88 216 ALA A CA 1
ATOM 1694 C C . ALA A 1 216 ? 29.072 14.732 -5.557 1.00 88.88 216 ALA A C 1
ATOM 1696 O O . ALA A 1 216 ? 30.171 14.75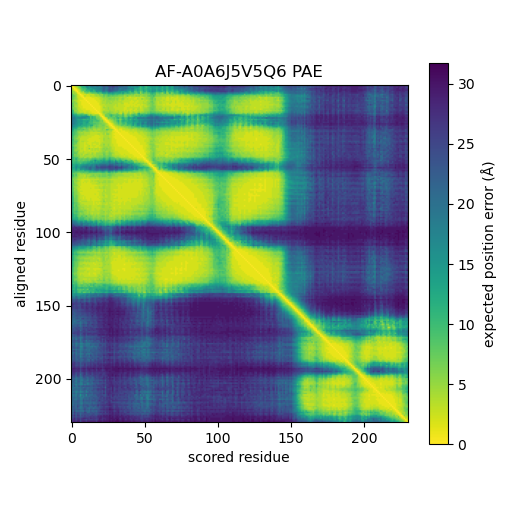9 -5.007 1.00 88.88 216 ALA A O 1
ATOM 1697 N N . LYS A 1 217 ? 28.926 14.367 -6.841 1.00 87.06 217 LYS A N 1
ATOM 1698 C CA . LYS A 1 217 ? 30.066 14.026 -7.702 1.00 87.06 217 LYS A CA 1
ATOM 1699 C C . LYS A 1 217 ? 31.011 15.209 -7.906 1.00 87.06 217 LYS A C 1
ATOM 1701 O O . LYS A 1 217 ? 32.212 14.988 -7.848 1.00 87.06 217 LYS A O 1
ATOM 1706 N N . CYS A 1 218 ? 30.500 16.428 -8.128 1.00 86.62 218 CYS A N 1
ATOM 1707 C CA . CYS A 1 218 ? 31.345 17.624 -8.261 1.00 86.62 218 CYS A CA 1
ATOM 1708 C C . CYS A 1 218 ? 32.226 17.800 -7.035 1.00 86.62 218 CYS A C 1
ATOM 1710 O O . CYS A 1 218 ? 33.438 17.799 -7.171 1.00 86.62 218 CYS A O 1
ATOM 1712 N N . VAL A 1 219 ? 31.602 17.842 -5.855 1.00 87.06 219 VAL A N 1
ATOM 1713 C CA . VAL A 1 219 ? 32.297 18.003 -4.575 1.00 87.06 219 VAL A CA 1
ATOM 1714 C C . VAL A 1 219 ? 33.362 16.917 -4.399 1.00 87.06 219 VAL A C 1
ATOM 1716 O O . VAL A 1 219 ? 34.503 17.227 -4.097 1.00 87.06 219 VAL A O 1
ATOM 1719 N N . TYR A 1 220 ? 33.038 15.647 -4.657 1.00 83.69 220 TYR A N 1
ATOM 1720 C CA . TYR A 1 220 ? 34.002 14.550 -4.501 1.00 83.69 220 TYR A CA 1
ATOM 1721 C C . TYR A 1 220 ? 35.245 14.662 -5.407 1.00 83.69 220 TYR A C 1
ATOM 1723 O O . TYR A 1 220 ? 36.297 14.147 -5.044 1.00 83.69 220 TYR A O 1
ATOM 1731 N N . HIS A 1 221 ? 35.135 15.304 -6.575 1.00 82.94 221 HIS A N 1
ATOM 1732 C CA . HIS A 1 221 ? 36.250 15.462 -7.520 1.00 82.94 221 HIS A CA 1
ATOM 1733 C C . HIS A 1 221 ? 36.993 16.796 -7.370 1.00 82.94 221 HIS A C 1
ATOM 1735 O O . HIS A 1 221 ? 37.845 17.090 -8.203 1.00 82.94 221 HIS A O 1
ATOM 1741 N N . GLU A 1 222 ? 36.679 17.600 -6.354 1.00 83.25 222 GLU A N 1
ATOM 1742 C CA . GLU A 1 222 ? 37.451 18.805 -6.057 1.00 83.25 222 GLU A CA 1
ATOM 1743 C C . GLU A 1 222 ? 38.816 18.429 -5.469 1.00 83.25 222 GLU A C 1
ATOM 1745 O O . GLU A 1 222 ? 38.917 17.619 -4.539 1.00 83.25 222 GLU A O 1
ATOM 1750 N N . ASP A 1 223 ? 39.875 19.042 -6.002 1.00 76.88 223 ASP A N 1
ATOM 1751 C CA . ASP A 1 223 ? 41.265 18.714 -5.661 1.00 76.88 223 ASP A CA 1
ATOM 1752 C C . ASP A 1 223 ? 41.548 18.867 -4.153 1.00 76.88 223 ASP A C 1
ATOM 1754 O O . ASP A 1 223 ? 42.292 18.079 -3.567 1.00 76.88 223 ASP A O 1
ATOM 1758 N N . GLU A 1 224 ? 40.912 19.848 -3.505 1.00 74.12 224 GLU A N 1
ATOM 1759 C CA . GLU A 1 224 ? 41.055 20.140 -2.071 1.00 74.12 224 GLU A CA 1
ATOM 1760 C C . GLU A 1 224 ? 40.531 18.997 -1.177 1.00 74.12 224 GLU A C 1
ATOM 1762 O O . GLU A 1 224 ? 41.075 18.724 -0.103 1.00 74.12 224 GLU A O 1
ATOM 1767 N N . ILE A 1 225 ? 39.503 18.277 -1.638 1.00 74.12 225 ILE A N 1
ATOM 1768 C CA . ILE A 1 225 ? 38.924 17.127 -0.931 1.00 74.12 225 ILE A CA 1
ATOM 1769 C C . ILE A 1 225 ? 39.802 15.887 -1.120 1.00 74.12 225 ILE A C 1
ATOM 1771 O O . ILE A 1 225 ? 40.043 15.153 -0.159 1.00 74.12 225 ILE A O 1
ATOM 1775 N N . GLY A 1 226 ? 40.351 15.692 -2.323 1.00 63.72 226 GLY A N 1
ATOM 1776 C CA . GLY A 1 226 ? 41.289 14.604 -2.618 1.00 63.72 226 GLY A CA 1
ATOM 1777 C C . GLY A 1 226 ? 42.600 14.676 -1.823 1.00 63.72 226 GLY A C 1
ATOM 1778 O O . GLY A 1 226 ? 43.179 13.636 -1.518 1.00 63.72 226 GLY A O 1
ATOM 1779 N N . GLN A 1 227 ? 43.050 15.880 -1.447 1.00 60.00 227 GLN A N 1
ATOM 1780 C CA . GL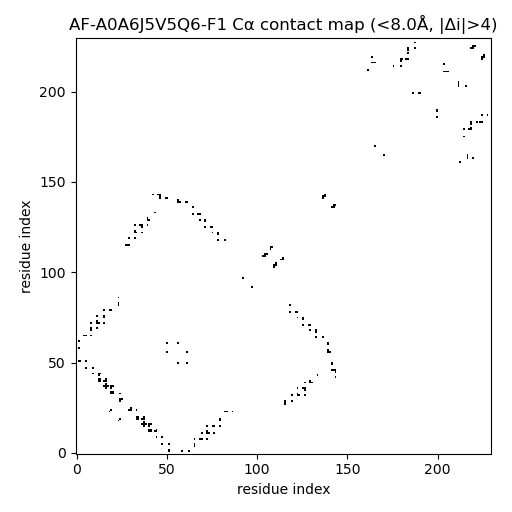N A 1 227 ? 44.256 16.090 -0.629 1.00 60.00 227 GLN A CA 1
ATOM 1781 C C . GLN A 1 227 ? 44.025 15.901 0.880 1.00 60.00 227 GLN A C 1
ATOM 1783 O O . GLN A 1 227 ? 44.977 15.628 1.606 1.00 60.00 227 GLN A O 1
ATOM 1788 N N . THR A 1 228 ? 42.783 16.040 1.354 1.00 55.81 228 THR A N 1
ATOM 1789 C CA . THR A 1 228 ? 42.437 15.997 2.790 1.00 55.81 228 THR A CA 1
ATOM 1790 C C . THR A 1 228 ? 42.0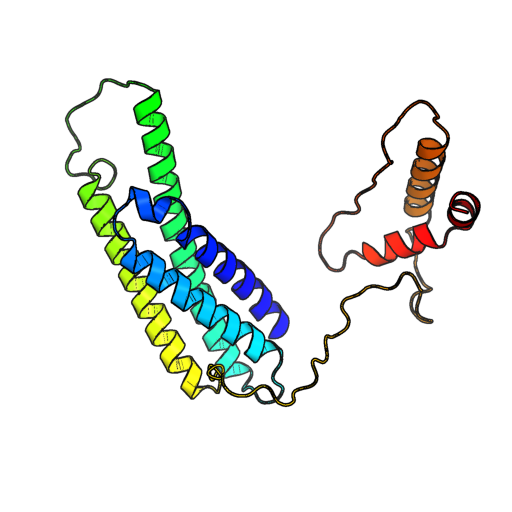03 14.596 3.259 1.00 55.81 228 THR A C 1
ATOM 1792 O O . THR A 1 228 ? 42.065 14.294 4.447 1.00 55.81 228 THR A O 1
ATOM 1795 N N . LEU A 1 229 ? 41.565 13.725 2.342 1.00 50.97 229 LEU A N 1
ATOM 1796 C CA . LEU A 1 229 ? 41.021 12.386 2.633 1.00 50.97 229 LEU A CA 1
ATOM 1797 C C . LEU A 1 229 ? 42.013 11.225 2.406 1.00 50.97 229 LEU A C 1
ATOM 1799 O O . LEU A 1 229 ? 41.575 10.078 2.288 1.00 50.97 229 LEU A O 1
ATOM 1803 N N . HIS A 1 230 ? 43.318 11.503 2.339 1.00 40.50 230 HIS A N 1
ATOM 1804 C CA . HIS A 1 230 ? 44.359 10.501 2.084 1.00 40.50 230 HIS A CA 1
ATOM 1805 C C . HIS A 1 230 ? 45.306 10.269 3.261 1.00 40.50 230 HIS A C 1
ATOM 1807 O O . HIS A 1 230 ? 45.665 11.253 3.944 1.00 40.50 230 HIS A O 1
#

Sequence (230 aa):
MAEVVTFGVQEIVKKVASLASEEISLVWGFQGELTKLRESLLLTEAMLRDAGQSKEVRPEAVQIWVNKLEDIAHEADDVLDECGYELLRRQVEVRNQMKKKVLNFLSLHYNPILFRLKMAHKIENINSALENLNKKAASIGLVNKKFSDATSSREIAVDRETVSIFKRDEKNIVGREKIVSEIVTTLINSSNTQENENLPVMAIVGMAGLGKTTLAKCVYHEDEIGQTLH

InterPro domains:
  IPR002182 NB-ARC [PF00931] (177-226)
  IPR027417 P-loop containing nucleoside triphosphate hydrolase [G3DSA:3.40.50.300] (155-229)
  IPR027417 P-loop containing nucleoside triphosphate hydrolase [SSF52540] (163-222)
  IPR041118 Disease resistance, N-terminal [PF18052] (9-97)

Secondary structure (DSSP, 8-state):
-HHHHHHHHHHHHHHHHHHTTSTHHHHHS-HHHHHHHHHHHHHHHHHHHHHHH-SS--HHHHHHHHHHHHHHHHHHHHHHHHHHHHHHHHHHHHHTT----SS-TTSTTT-HHHHHHHHHHHHHHHHHHHHHHHHHHHHTT-----S----------------SSPPTTTT---S-HHHHHHHHHHHHHHHS-TT--SPP-------TTS-HHHHHHHHHT-HHHHHH--

Foldseek 3Di:
DLLVLLVVLLVLLVVLLVLLVDCLLVPQPLNVLSVLSNVLSVLVSVLSVVVNPDPPFDSVLVVVLSVLSSVLSVLSVVLSVVSVVLVVVVVVVVVVPDDDDDDPCPDCSNPSVSVSVVSSVSSVVSSVSSVVSVVVCVVRVSDSPPPDDDDDDPPPPVPPDDDLDDDPVLPDDPDCVVVLVVVLVVQVVVVPPPPDPDDDDDDQDDDPPPCSVSSVSSNCPDPSNVVVPD

Nearest PDB structures (foldseek):
  8qb7-assembly1_A  TM=2.345E-01  e=9.811E-01  Saccharomyces cerevisiae
  8qb9-assembly1_A  TM=2.041E-01  e=7.296E-01  Saccharomyces cerevisiae

Mean predicted aligned error: 16.81 Å

Organism: Prunus armeniaca (NCBI:txid36596)